Protein AF-A0A958KBU4-F1 (afdb_monomer_lite)

Foldseek 3Di:
DDDDPPPPDDVVVVVVVVVVVVVVVVVVVVLVVLVVVLLVVVVVVVVVPPDPDQKDWDPPPVSFVSCCCRQNPNDDPPDPDLVQFWTWIAGNVQSKIKIKGLFFKDFDAQPPPRFTAIWTKMWIWMQGPQFAIWTKIKIKGAAQADDAAEEEEAEDECCCVPVVDLLAFRVQLVRVLSVVSRVQGGDDQDPDDPVVSSVVSRVQWDQDPLATHGPDHTGIYMYMYTQLCALLQQLGDGPDHDNCSNVNSVVLSVQLVVQCVVVVHASQSSQVSVPHGRRCCPPPPNVVLLVVVVVCVSSNGDLEYAYADPAVSNVVSSVVVVRNYNYDDTDGRHDPSNVSNVVSCNPVRD

Radius of gyration: 22.82 Å; chains: 1; bounding box: 58×60×72 Å

Sequence (350 aa):
MTTNHVTQFNFRQVHKNLRLFWDGVDTFSARLQKQKALYAELFASAENKNSGDRLVIVSDPVLFDTTIHLFGPALPSNTRRTERLYEVVLDRELGAIIIANRGATLWCLSPKTETPYLARHIGISIYVPGLGIETLNVGLVGDVYNGPIAVRSESACTPSFLFGSQRCNCCHQWDSFRELAAAYNTAEEPELSPQAFENWVQEQLTYQDGYHKFKTNGPGFVFIHFDSQNGMGSGITPGEFSSDLFNRASLRHRGEYSAEQIFKTTMAGGFTAIGLEPDPRALENNLGYRITPLVLDYLKVSRTIILFSNNYAKIRELQKKDYCVKRVKHLGAVNQAGAVEAEQRGTEFG

Secondary structure (DSSP, 8-state):
----------HHHHHHHHHHHHHHHHHHHHHHHHHHHHHHHHHHHHHHS----SEEE---HHHHHHHHHHHSS---TT---HHHHEEEEEETTTTEEEEEE--EEEEEE-TTT--EEEEEEEEEEEEETTTEEEEEEEEEESBSSSS-EEEEEEE--HHHHHH--TT--HHHHHHHHHHHHHHHSB-PPP---HHHHHHHHHHTEEEETTEEEESS--B-EEEEEETT-HHHHTT--TT---S-HHHHHHHHHHHHHHHHHHHT--HHHHHHHTT--SSGGGHHHHHHHHHHHHHHHHTT--SEEEEE-S-HHHHHHHHTTT-EEEEE-------HHHHHHHHHHHHH--

Structure (mmCIF, N/CA/C/O backbone):
data_AF-A0A958KBU4-F1
#
_entry.id   AF-A0A958KBU4-F1
#
loop_
_atom_site.group_PDB
_atom_site.id
_atom_site.type_symbol
_atom_site.label_atom_id
_atom_site.label_alt_id
_atom_site.label_comp_id
_atom_site.label_asym_id
_atom_site.label_entity_id
_atom_site.label_seq_id
_atom_site.pdbx_PDB_ins_code
_atom_site.Cartn_x
_atom_site.Cartn_y
_atom_site.Cartn_z
_atom_site.occupancy
_atom_site.B_iso_or_equiv
_atom_site.auth_seq_id
_atom_site.auth_comp_id
_atom_site.auth_asym_id
_atom_site.auth_atom_id
_atom_site.pdbx_PDB_model_num
ATOM 1 N N . MET A 1 1 ? 25.749 39.419 -42.345 1.00 44.06 1 MET A N 1
ATOM 2 C CA . MET A 1 1 ? 24.941 39.861 -41.190 1.00 44.06 1 MET A CA 1
ATOM 3 C C . MET A 1 1 ? 24.643 38.642 -40.334 1.00 44.06 1 MET A C 1
ATOM 5 O O . MET A 1 1 ? 23.784 37.858 -40.701 1.00 44.06 1 MET A O 1
ATOM 9 N N . THR A 1 2 ? 25.380 38.450 -39.245 1.00 41.19 2 THR A N 1
ATOM 10 C CA . THR A 1 2 ? 25.087 37.440 -38.215 1.00 41.19 2 THR A CA 1
ATOM 11 C C . THR A 1 2 ? 25.442 38.073 -36.879 1.00 41.19 2 THR A C 1
ATOM 13 O O . THR A 1 2 ? 26.608 38.153 -36.502 1.00 41.19 2 THR A O 1
ATOM 16 N N . THR A 1 3 ? 24.439 38.638 -36.215 1.00 42.91 3 THR A N 1
ATOM 17 C CA . THR A 1 3 ? 24.556 39.187 -34.865 1.00 42.91 3 THR A CA 1
ATOM 18 C C . THR A 1 3 ? 24.611 38.037 -33.865 1.00 42.91 3 THR A C 1
ATOM 20 O O . THR A 1 3 ? 23.641 37.302 -33.697 1.00 42.91 3 THR A O 1
ATOM 23 N N . ASN A 1 4 ? 25.761 37.886 -33.207 1.00 45.16 4 ASN A N 1
ATOM 24 C CA . ASN A 1 4 ? 25.947 36.998 -32.065 1.00 45.16 4 ASN A CA 1
ATOM 25 C C . ASN A 1 4 ? 25.087 37.488 -30.891 1.00 45.16 4 ASN A C 1
ATOM 27 O O . ASN A 1 4 ? 25.405 38.498 -30.263 1.00 45.16 4 ASN A O 1
ATOM 31 N N . HIS A 1 5 ? 24.017 36.762 -30.567 1.00 47.03 5 HIS A N 1
ATOM 32 C CA . HIS A 1 5 ? 23.342 36.892 -29.279 1.00 47.03 5 HIS A CA 1
ATOM 33 C C . HIS A 1 5 ? 24.217 36.245 -28.201 1.00 47.03 5 HIS A C 1
ATOM 35 O O . HIS A 1 5 ? 24.097 35.061 -27.903 1.00 47.03 5 HIS A O 1
ATOM 41 N N . VAL A 1 6 ? 25.124 37.029 -27.618 1.00 51.66 6 VAL A N 1
ATOM 42 C CA . VAL A 1 6 ? 25.766 36.666 -26.353 1.00 51.66 6 VAL A CA 1
ATOM 43 C C . VAL A 1 6 ? 24.707 36.805 -25.265 1.00 51.66 6 VAL A C 1
ATOM 45 O O . VAL A 1 6 ? 24.328 37.914 -24.888 1.00 51.66 6 VAL A O 1
ATOM 48 N N . THR A 1 7 ? 24.192 35.676 -24.786 1.00 57.03 7 THR A N 1
ATOM 49 C CA . THR A 1 7 ? 23.308 35.608 -23.622 1.00 57.03 7 THR A CA 1
ATOM 50 C C . THR A 1 7 ? 24.056 36.202 -22.428 1.00 57.03 7 THR A C 1
ATOM 52 O O . THR A 1 7 ? 24.995 35.594 -21.916 1.00 57.03 7 THR A O 1
ATOM 55 N N . GLN A 1 8 ? 23.694 37.415 -22.001 1.00 57.81 8 GLN A N 1
ATOM 56 C CA . GLN A 1 8 ? 24.269 38.017 -20.799 1.00 57.81 8 GLN A CA 1
ATOM 57 C C . GLN A 1 8 ? 23.970 37.110 -19.601 1.00 57.81 8 GLN A C 1
ATOM 59 O O . GLN A 1 8 ? 22.818 36.917 -19.212 1.00 57.81 8 GLN A O 1
ATOM 64 N N . PHE A 1 9 ? 25.024 36.536 -19.027 1.00 60.84 9 PHE A N 1
ATOM 65 C CA . PHE A 1 9 ? 24.945 35.706 -17.835 1.00 60.84 9 PHE A CA 1
ATOM 66 C C . PHE A 1 9 ? 24.493 36.580 -16.656 1.00 60.84 9 PHE A C 1
ATOM 68 O O . PHE A 1 9 ? 25.218 37.462 -16.194 1.00 60.84 9 PHE A O 1
ATOM 75 N N . ASN A 1 10 ? 23.254 36.392 -16.198 1.00 75.81 10 ASN A N 1
ATOM 76 C CA . ASN A 1 10 ? 22.667 37.223 -15.151 1.00 75.81 10 ASN A CA 1
ATOM 77 C C . ASN A 1 10 ? 23.178 36.784 -13.767 1.00 75.81 10 ASN A C 1
ATOM 79 O O . ASN A 1 10 ? 22.548 35.983 -13.074 1.00 75.81 10 ASN A O 1
ATOM 83 N N . PHE A 1 11 ? 24.320 37.333 -13.349 1.00 75.38 11 PHE A N 1
ATOM 84 C CA . PHE A 1 11 ? 24.955 37.051 -12.055 1.00 75.38 11 PHE A CA 1
ATOM 85 C C . PHE A 1 11 ? 24.027 37.254 -10.844 1.00 75.38 11 PHE A C 1
ATOM 87 O O . PHE A 1 11 ? 24.143 36.528 -9.857 1.00 75.38 11 PHE A O 1
ATOM 94 N N . ARG A 1 12 ? 23.061 38.185 -10.913 1.00 71.00 12 ARG A N 1
ATOM 95 C CA . ARG A 1 12 ? 22.072 38.385 -9.836 1.00 71.00 12 ARG A CA 1
ATOM 96 C C . ARG A 1 12 ? 21.125 37.193 -9.706 1.00 71.00 12 ARG A C 1
ATOM 98 O O . ARG A 1 12 ? 20.805 36.792 -8.590 1.00 71.00 12 ARG A O 1
ATOM 105 N N . GLN A 1 13 ? 20.712 36.607 -10.830 1.00 79.69 13 GLN A N 1
ATOM 106 C CA . GLN A 1 13 ? 19.875 35.408 -10.834 1.00 79.69 13 GLN A CA 1
ATOM 107 C C . GLN A 1 13 ? 20.637 34.199 -10.282 1.00 79.69 13 GLN A C 1
ATOM 109 O O . GLN A 1 13 ? 20.086 33.445 -9.484 1.00 79.69 13 GLN A O 1
ATOM 114 N N . VAL A 1 14 ? 21.913 34.046 -10.645 1.00 82.38 14 VAL A N 1
ATOM 115 C CA . VAL A 1 14 ? 22.770 32.969 -10.123 1.00 82.38 14 VAL A CA 1
ATOM 116 C C . VAL A 1 14 ? 22.950 33.093 -8.612 1.00 82.38 14 VAL A C 1
ATOM 118 O O . VAL A 1 14 ? 22.753 32.116 -7.897 1.00 82.38 14 VAL A O 1
ATOM 121 N N . HIS A 1 15 ? 23.234 34.295 -8.102 1.00 82.62 15 HIS A N 1
ATOM 122 C CA . HIS A 1 15 ? 23.372 34.519 -6.662 1.00 82.62 15 HIS A CA 1
ATOM 123 C C . HIS A 1 15 ? 22.068 34.232 -5.896 1.00 82.62 15 HIS A C 1
ATOM 125 O O . HIS A 1 15 ? 22.090 33.564 -4.863 1.00 82.62 15 HIS A O 1
ATOM 131 N N . LYS A 1 16 ? 20.915 34.663 -6.431 1.00 88.44 16 LYS A N 1
ATOM 132 C CA . LYS A 1 16 ? 19.596 34.344 -5.862 1.00 88.44 16 LYS A CA 1
ATOM 133 C C . LYS A 1 16 ? 19.340 32.832 -5.832 1.00 88.44 16 LYS A C 1
ATOM 135 O O . LYS A 1 16 ? 18.879 32.323 -4.816 1.00 88.44 16 LYS A O 1
ATOM 140 N N . ASN A 1 17 ? 19.651 32.123 -6.917 1.00 87.81 17 ASN A N 1
ATOM 141 C CA . ASN A 1 17 ? 19.460 30.675 -7.007 1.00 87.81 17 ASN A CA 1
ATOM 142 C C . ASN A 1 17 ? 20.369 29.913 -6.034 1.00 87.81 17 ASN A C 1
ATOM 144 O O . ASN A 1 17 ? 19.911 28.973 -5.395 1.00 87.81 17 ASN A O 1
ATOM 148 N N . LEU A 1 18 ? 21.628 30.337 -5.881 1.00 88.44 18 LEU A N 1
ATOM 149 C CA . LEU A 1 18 ? 22.550 29.749 -4.905 1.00 88.44 18 LEU A CA 1
ATOM 150 C C . LEU A 1 18 ? 22.052 29.937 -3.472 1.00 88.44 18 LEU A C 1
ATOM 152 O O . LEU A 1 18 ? 22.100 28.998 -2.686 1.00 88.44 18 LEU A O 1
ATOM 156 N N . ARG A 1 19 ? 21.532 31.124 -3.138 1.00 91.50 19 ARG A N 1
ATOM 157 C CA . ARG A 1 19 ? 20.936 31.367 -1.822 1.00 91.50 19 ARG A CA 1
ATOM 158 C C . ARG A 1 19 ? 19.736 30.452 -1.570 1.00 91.50 19 ARG A C 1
ATOM 160 O O . ARG A 1 19 ? 19.699 29.786 -0.549 1.00 91.50 19 ARG A O 1
ATOM 167 N N . LEU A 1 20 ? 18.812 30.361 -2.529 1.00 91.62 20 LEU A N 1
ATOM 168 C CA . LEU A 1 20 ? 17.650 29.469 -2.432 1.00 91.62 20 LEU A CA 1
ATOM 169 C C . LEU A 1 20 ? 18.049 27.996 -2.276 1.00 91.62 20 LEU A C 1
ATOM 171 O O . LEU A 1 20 ? 17.400 27.265 -1.534 1.00 91.62 20 LEU A O 1
ATOM 175 N N . PHE A 1 21 ? 19.107 27.564 -2.966 1.00 92.00 21 PHE A N 1
ATOM 176 C CA . PHE A 1 21 ? 19.642 26.214 -2.826 1.00 92.00 21 PHE A CA 1
ATOM 177 C C . PHE A 1 21 ? 20.122 25.951 -1.394 1.00 92.00 21 PHE A C 1
ATOM 179 O O . PHE A 1 21 ? 19.689 24.975 -0.784 1.00 92.00 21 PHE A O 1
ATOM 186 N N . TRP A 1 22 ? 20.961 26.831 -0.842 1.00 93.75 22 TRP A N 1
ATOM 187 C CA . TRP A 1 22 ? 21.483 26.667 0.517 1.00 93.75 22 TRP A CA 1
ATOM 188 C C . TRP A 1 22 ? 20.391 26.777 1.585 1.00 93.75 22 TRP A C 1
ATOM 190 O O . TRP A 1 22 ? 20.324 25.912 2.453 1.00 93.75 22 TRP A O 1
ATOM 200 N N . ASP A 1 23 ? 19.463 27.730 1.453 1.00 92.88 23 ASP A N 1
ATOM 201 C CA . ASP A 1 23 ? 18.290 27.838 2.332 1.00 92.88 23 ASP A CA 1
ATOM 202 C C . ASP A 1 23 ? 17.467 26.525 2.319 1.00 92.88 23 ASP A C 1
ATOM 204 O O . ASP A 1 23 ? 16.953 26.073 3.348 1.00 92.88 23 ASP A O 1
ATOM 208 N N . GLY A 1 24 ? 17.367 25.873 1.154 1.00 89.50 24 GLY A N 1
ATOM 209 C CA . GLY A 1 24 ? 16.723 24.569 0.992 1.00 89.50 24 GLY A CA 1
ATOM 210 C C . GLY A 1 24 ? 17.477 23.423 1.675 1.00 89.50 24 GLY A C 1
ATOM 211 O O . GLY A 1 24 ? 16.854 22.617 2.370 1.00 89.50 24 GLY A O 1
ATOM 212 N N . VAL A 1 25 ? 18.804 23.363 1.525 1.00 90.00 25 VAL A N 1
ATOM 213 C CA . VAL A 1 25 ? 19.669 22.369 2.192 1.00 90.00 25 VAL A CA 1
ATOM 214 C C . VAL A 1 25 ? 19.585 22.499 3.713 1.00 90.00 25 VAL A C 1
ATOM 216 O O . VAL A 1 25 ? 19.433 21.490 4.408 1.00 90.00 25 VAL A O 1
ATOM 219 N N . ASP A 1 26 ? 19.620 23.725 4.230 1.00 92.62 26 ASP A N 1
ATOM 220 C CA . ASP A 1 26 ? 19.514 23.997 5.664 1.00 92.62 26 ASP A CA 1
ATOM 221 C C . ASP A 1 26 ? 18.136 23.593 6.197 1.00 92.62 26 ASP A C 1
ATOM 223 O O . ASP A 1 26 ? 18.029 22.926 7.229 1.00 92.62 26 ASP A O 1
ATOM 227 N N . THR A 1 27 ? 17.072 23.911 5.453 1.00 88.62 27 THR A N 1
ATOM 228 C CA . THR A 1 27 ? 15.699 23.512 5.799 1.00 88.62 27 THR A CA 1
ATOM 229 C C . THR A 1 27 ? 15.546 21.990 5.835 1.00 88.62 27 THR A C 1
ATOM 231 O O . THR A 1 27 ? 14.958 21.445 6.774 1.00 88.62 27 THR A O 1
ATOM 234 N N . PHE A 1 28 ? 16.094 21.287 4.841 1.00 87.00 28 PHE A N 1
ATOM 235 C CA . PHE A 1 28 ? 16.078 19.827 4.786 1.00 87.00 28 PHE A CA 1
ATOM 236 C C . PHE A 1 28 ? 16.865 19.208 5.949 1.00 87.00 28 PHE A C 1
ATOM 238 O O . PHE A 1 28 ? 16.349 18.338 6.653 1.00 87.00 28 PHE A O 1
ATOM 245 N N . SER A 1 29 ? 18.069 19.714 6.219 1.00 89.75 29 SER A N 1
ATOM 246 C CA . SER A 1 29 ? 18.912 19.254 7.328 1.00 89.75 29 SER A CA 1
ATOM 247 C C . SER A 1 29 ? 18.228 19.461 8.680 1.00 89.75 29 SER A C 1
ATOM 249 O O . SER A 1 29 ? 18.180 18.547 9.504 1.00 89.75 29 SER A O 1
ATOM 251 N N . ALA A 1 30 ? 17.618 20.630 8.897 1.00 90.12 30 ALA A N 1
ATOM 252 C CA . ALA A 1 30 ? 16.852 20.918 10.104 1.00 90.12 30 ALA A CA 1
ATOM 253 C C . ALA A 1 30 ? 15.638 19.987 10.254 1.00 90.12 30 ALA A C 1
ATOM 255 O O . ALA A 1 30 ? 15.344 19.533 11.362 1.00 90.12 30 ALA A O 1
ATOM 256 N N . ARG A 1 31 ? 14.943 19.664 9.154 1.00 87.94 31 ARG A N 1
ATOM 257 C CA . ARG A 1 31 ? 13.830 18.703 9.160 1.00 87.94 31 ARG A CA 1
ATOM 258 C C . ARG A 1 31 ? 14.293 17.306 9.575 1.00 87.94 31 ARG A C 1
ATOM 260 O O . ARG A 1 31 ? 13.646 16.714 10.436 1.00 87.94 31 ARG A O 1
ATOM 267 N N . LEU A 1 32 ? 15.406 16.813 9.029 1.00 88.69 32 LEU A N 1
ATOM 268 C CA . LEU A 1 32 ? 15.965 15.505 9.394 1.00 88.69 32 LEU A CA 1
ATOM 269 C C . LEU A 1 32 ? 16.331 15.432 10.883 1.00 88.69 32 LEU A C 1
ATOM 271 O O . LEU A 1 32 ? 16.014 14.449 11.551 1.00 88.69 32 LEU A O 1
ATOM 275 N N . GLN A 1 33 ? 16.946 16.484 11.435 1.00 91.44 33 GLN A N 1
ATOM 276 C CA . GLN A 1 33 ? 17.264 16.524 12.868 1.00 91.44 33 GLN A CA 1
ATOM 277 C C . GLN A 1 33 ? 16.000 16.507 13.735 1.00 91.44 33 GLN A C 1
ATOM 279 O O . GLN A 1 33 ? 15.938 15.771 14.719 1.00 91.44 33 GLN A O 1
ATOM 284 N N . LYS A 1 34 ? 14.960 17.255 13.340 1.00 92.19 34 LYS A N 1
ATOM 285 C CA . LYS A 1 34 ? 13.658 17.234 14.024 1.00 92.19 34 LYS A CA 1
ATOM 286 C C . LYS A 1 34 ? 12.989 15.861 13.948 1.00 92.19 34 LYS A C 1
ATOM 288 O O . LYS A 1 34 ? 12.472 15.400 14.956 1.00 92.19 34 LYS A O 1
ATOM 293 N N . GLN A 1 35 ? 13.031 15.193 12.794 1.00 91.62 35 GLN A N 1
ATOM 294 C CA . GLN A 1 35 ? 12.514 13.828 12.633 1.00 91.62 35 GLN A CA 1
ATOM 295 C C . GLN A 1 35 ? 13.231 12.845 13.558 1.00 91.62 35 GLN A C 1
ATOM 297 O O . GLN A 1 35 ? 12.577 12.052 14.230 1.00 91.62 35 GLN A O 1
ATOM 302 N N . LYS A 1 36 ? 14.565 12.923 13.634 1.00 91.81 36 LYS A N 1
ATOM 303 C CA . LYS A 1 36 ? 15.369 12.071 14.516 1.00 91.81 36 LYS A CA 1
ATOM 304 C C . LYS A 1 36 ? 15.034 12.292 15.994 1.00 91.81 36 LYS A C 1
ATOM 306 O O . LYS A 1 36 ? 14.880 11.319 16.728 1.00 91.81 36 LYS A O 1
ATOM 311 N N . ALA A 1 37 ? 14.915 13.550 16.421 1.00 94.19 37 ALA A N 1
ATOM 312 C CA . ALA A 1 37 ? 14.548 13.891 17.794 1.00 94.19 37 ALA A CA 1
ATOM 313 C C . ALA A 1 37 ? 13.131 13.405 18.138 1.00 94.19 37 ALA A C 1
ATOM 315 O O . ALA A 1 37 ? 12.950 12.714 19.138 1.00 94.19 37 ALA A O 1
ATOM 316 N N . LEU A 1 38 ? 12.158 13.682 17.262 1.00 94.69 38 LEU A N 1
ATOM 317 C CA . LEU A 1 38 ? 10.773 13.249 17.443 1.00 94.69 38 LEU A CA 1
ATOM 318 C C . LEU A 1 38 ? 10.654 11.722 17.497 1.00 94.69 38 LEU A C 1
ATOM 320 O O . LEU A 1 38 ? 9.906 11.201 18.314 1.00 94.69 38 LEU A O 1
ATOM 324 N N . TYR A 1 39 ? 11.389 10.995 16.649 1.00 94.62 39 TYR A N 1
ATOM 325 C CA . TYR A 1 39 ? 11.387 9.532 16.667 1.00 94.62 39 TYR A CA 1
ATOM 326 C C . TYR A 1 39 ? 11.774 8.986 18.049 1.00 94.62 39 TYR A C 1
ATOM 328 O O . TYR A 1 39 ? 11.069 8.142 18.595 1.00 94.62 39 TYR A O 1
ATOM 336 N N . ALA A 1 40 ? 12.853 9.499 18.647 1.00 93.44 40 ALA A N 1
ATOM 337 C CA . ALA A 1 40 ? 13.275 9.078 19.982 1.00 93.44 40 ALA A CA 1
ATOM 338 C C . ALA A 1 40 ? 12.216 9.403 21.052 1.00 93.44 40 ALA A C 1
ATOM 340 O O . ALA A 1 40 ? 11.918 8.569 21.905 1.00 93.44 40 ALA A O 1
ATOM 341 N N . GLU A 1 41 ? 11.614 10.592 20.979 1.00 94.94 41 GLU A N 1
ATOM 342 C CA . GLU A 1 41 ? 10.576 11.036 21.913 1.00 94.94 41 GLU A CA 1
ATOM 343 C C . GLU A 1 41 ? 9.292 10.194 21.818 1.00 94.94 41 GLU A C 1
ATOM 345 O O . GLU A 1 41 ? 8.732 9.796 22.843 1.00 94.94 41 GLU A O 1
ATOM 350 N N . LEU A 1 42 ? 8.855 9.853 20.600 1.00 93.50 42 LEU A N 1
ATOM 351 C CA . LEU A 1 42 ? 7.690 8.999 20.351 1.00 93.50 42 LEU A CA 1
ATOM 352 C C . LEU A 1 42 ? 7.843 7.624 21.003 1.00 93.50 42 LEU A C 1
ATOM 354 O O . LEU A 1 42 ? 6.932 7.167 21.694 1.00 93.50 42 LEU A O 1
ATOM 358 N N . PHE A 1 43 ? 8.989 6.970 20.807 1.00 91.38 43 PHE A N 1
ATOM 359 C CA . PHE A 1 43 ? 9.219 5.634 21.354 1.00 91.38 43 PHE A CA 1
ATOM 360 C C . PHE A 1 43 ? 9.440 5.651 22.871 1.00 91.38 43 PHE A C 1
ATOM 362 O O . PHE A 1 43 ? 8.888 4.791 23.5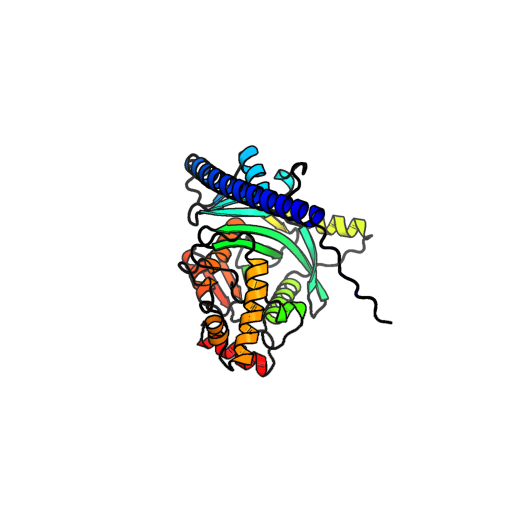54 1.00 91.38 43 PHE A O 1
ATOM 369 N N . ALA A 1 44 ? 10.097 6.675 23.425 1.00 90.56 44 ALA A N 1
ATOM 370 C CA . ALA A 1 44 ? 10.179 6.854 24.877 1.00 90.56 44 ALA A CA 1
ATOM 371 C C . ALA A 1 44 ? 8.789 7.071 25.512 1.00 90.56 44 ALA A C 1
ATOM 373 O O . ALA A 1 44 ? 8.466 6.501 26.555 1.00 90.56 44 ALA A O 1
ATOM 374 N N . SER A 1 45 ? 7.923 7.861 24.865 1.00 86.75 45 SER A N 1
ATOM 375 C CA . SER A 1 45 ? 6.532 8.054 25.297 1.00 86.75 45 SER A CA 1
ATOM 376 C C . SER A 1 45 ? 5.726 6.754 25.228 1.00 86.75 45 SER A C 1
ATOM 378 O O . SER A 1 45 ? 4.932 6.457 26.125 1.00 86.75 45 SER A O 1
ATOM 380 N N . ALA A 1 46 ? 5.960 5.943 24.191 1.00 84.12 46 ALA A N 1
ATOM 381 C CA . ALA A 1 46 ? 5.332 4.641 24.056 1.00 84.12 46 ALA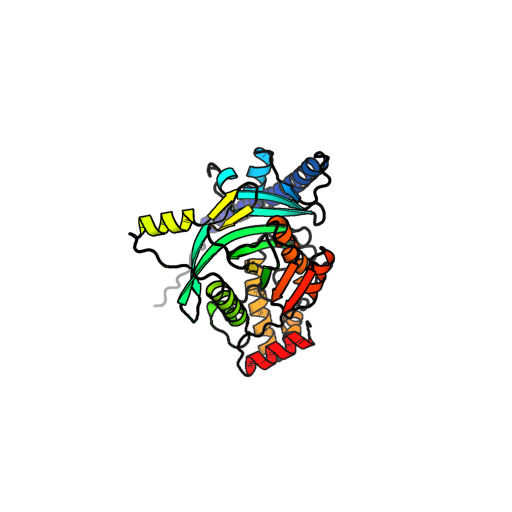 A CA 1
ATOM 382 C C . ALA A 1 46 ? 5.761 3.690 25.177 1.00 84.12 46 ALA A C 1
ATOM 384 O O . ALA A 1 46 ? 4.885 3.068 25.762 1.00 84.12 46 ALA A O 1
ATOM 385 N N . GLU A 1 47 ? 7.049 3.582 25.504 1.00 78.50 47 GLU A N 1
ATOM 386 C CA . GLU A 1 47 ? 7.570 2.687 26.555 1.00 78.50 47 GLU A CA 1
ATOM 387 C C . GLU A 1 47 ? 6.994 2.987 27.947 1.00 78.50 47 GLU A C 1
ATOM 389 O O . GLU A 1 47 ? 6.685 2.065 28.698 1.00 78.50 47 GLU A O 1
ATOM 394 N N . ASN A 1 48 ? 6.753 4.262 28.263 1.00 67.50 48 ASN A N 1
ATOM 395 C CA . ASN A 1 48 ? 6.175 4.678 29.547 1.00 67.50 48 ASN A CA 1
ATOM 396 C C . ASN A 1 48 ? 4.701 4.271 29.727 1.00 67.50 48 ASN A C 1
ATOM 398 O O . ASN A 1 48 ? 4.187 4.240 30.849 1.00 67.50 48 ASN A O 1
ATOM 402 N N . LYS A 1 49 ? 3.993 3.949 28.637 1.00 65.94 49 LYS A N 1
ATOM 403 C CA . LYS A 1 49 ? 2.663 3.342 28.710 1.00 65.94 49 LYS A CA 1
ATOM 404 C C . LYS A 1 49 ? 2.856 1.847 28.980 1.00 65.94 49 LYS A C 1
ATOM 406 O O . LYS A 1 49 ? 3.119 1.086 28.052 1.00 65.94 49 LYS A O 1
ATOM 411 N N . ASN A 1 50 ? 2.679 1.423 30.235 1.00 58.12 50 ASN A N 1
ATOM 412 C CA . ASN A 1 50 ? 2.743 0.026 30.718 1.00 58.12 50 ASN A CA 1
ATOM 413 C C . ASN A 1 50 ? 1.761 -0.968 30.032 1.00 58.12 50 ASN A C 1
ATOM 415 O O . ASN A 1 50 ? 1.478 -2.037 30.571 1.00 58.12 50 ASN A O 1
ATOM 419 N N . SER A 1 51 ? 1.204 -0.649 28.863 1.00 65.69 51 SER A N 1
ATOM 420 C CA . SER A 1 51 ? 0.477 -1.596 28.025 1.00 65.69 51 SER A CA 1
ATOM 421 C C . SER A 1 51 ? 1.474 -2.557 27.379 1.00 65.69 51 SER A C 1
ATOM 423 O O . SER A 1 51 ? 2.428 -2.117 26.741 1.00 65.69 51 SER A O 1
ATOM 425 N N . GLY A 1 52 ? 1.246 -3.867 27.481 1.00 73.75 52 GLY A N 1
ATOM 426 C CA . GLY A 1 52 ? 1.991 -4.880 26.717 1.00 73.75 52 GLY A CA 1
ATOM 427 C C . GLY A 1 52 ? 1.718 -4.842 25.204 1.00 73.75 52 GLY A C 1
ATOM 428 O O . GLY A 1 52 ? 2.227 -5.681 24.467 1.00 73.75 52 GLY A O 1
ATOM 429 N N . ASP A 1 53 ? 0.914 -3.883 24.742 1.00 85.94 53 ASP A N 1
ATOM 430 C CA . ASP A 1 53 ? 0.482 -3.759 23.356 1.00 85.94 53 ASP A CA 1
ATOM 431 C C . ASP A 1 53 ? 1.652 -3.436 22.419 1.00 85.94 53 ASP A C 1
ATOM 433 O O . ASP A 1 53 ? 2.453 -2.528 22.659 1.00 85.94 53 ASP A O 1
ATOM 437 N N . ARG A 1 54 ? 1.727 -4.177 21.308 1.00 91.00 54 ARG A N 1
ATOM 438 C CA . ARG A 1 54 ? 2.711 -3.955 20.238 1.00 91.00 54 ARG A CA 1
ATOM 439 C C . ARG A 1 54 ? 2.435 -2.669 19.458 1.00 91.00 54 ARG A C 1
ATOM 441 O O . ARG A 1 54 ? 3.377 -1.966 19.098 1.00 91.00 54 ARG A O 1
ATOM 448 N N . LEU A 1 55 ? 1.159 -2.401 19.179 1.00 93.31 55 LEU A N 1
ATOM 449 C CA . LEU A 1 55 ? 0.705 -1.208 18.471 1.00 93.31 55 LEU A CA 1
ATOM 450 C C . LEU A 1 55 ? 0.201 -0.174 19.474 1.00 93.31 55 LEU A C 1
ATOM 452 O O . LEU A 1 55 ? -0.726 -0.449 20.232 1.00 93.31 55 LEU A O 1
ATOM 456 N N . VAL A 1 56 ? 0.791 1.019 19.461 1.00 93.88 56 VAL A N 1
ATOM 457 C CA . VAL A 1 56 ? 0.474 2.092 20.410 1.00 93.88 56 VAL A CA 1
ATOM 458 C C . VAL A 1 56 ? -0.045 3.310 19.665 1.00 93.88 56 VAL A C 1
ATOM 460 O O . VAL A 1 56 ? 0.657 3.890 18.840 1.00 93.88 56 VAL A O 1
ATOM 463 N N . ILE A 1 57 ? -1.267 3.734 19.986 1.00 92.31 57 ILE A N 1
ATOM 464 C CA . ILE A 1 57 ? -1.848 4.964 19.442 1.00 92.31 57 ILE A CA 1
ATOM 465 C C . ILE A 1 57 ? -1.192 6.178 20.116 1.00 92.31 57 ILE A C 1
ATOM 467 O O . ILE A 1 57 ? -1.126 6.277 21.352 1.00 92.31 57 ILE A O 1
ATOM 471 N N . VAL A 1 58 ? -0.728 7.123 19.299 1.00 92.44 58 VAL A N 1
ATOM 472 C CA . VAL A 1 58 ? -0.203 8.408 19.770 1.00 92.44 58 VAL A CA 1
ATOM 473 C C . VAL A 1 58 ? -1.380 9.310 20.119 1.00 92.44 58 VAL A C 1
ATOM 475 O O . VAL A 1 58 ? -2.120 9.764 19.252 1.00 92.44 58 VAL A O 1
ATOM 478 N N . SER A 1 59 ? -1.565 9.536 21.417 1.00 89.56 59 SER A N 1
ATOM 479 C CA . SER A 1 59 ? -2.676 10.315 21.973 1.00 89.56 59 SER A CA 1
ATOM 480 C C . SER A 1 59 ? -2.270 11.716 22.427 1.00 89.56 59 SER A C 1
ATOM 482 O O . SER A 1 59 ? -3.142 12.544 22.667 1.00 89.56 59 SER A O 1
ATOM 484 N N . ASP A 1 60 ? -0.969 11.966 22.602 1.00 91.44 60 ASP A N 1
ATOM 485 C CA . ASP A 1 60 ? -0.469 13.298 22.936 1.00 91.44 60 ASP A CA 1
ATOM 486 C C . ASP A 1 60 ? -0.670 14.228 21.725 1.00 91.44 60 ASP A C 1
ATOM 488 O O . ASP A 1 60 ? -0.143 13.921 20.652 1.00 91.44 60 ASP A O 1
ATOM 492 N N . PRO A 1 61 ? -1.424 15.337 21.854 1.00 89.94 61 PRO A N 1
ATOM 493 C CA . PRO A 1 61 ? -1.761 16.184 20.712 1.00 89.94 61 PRO A CA 1
ATOM 494 C C . PRO A 1 61 ? -0.548 16.819 20.023 1.00 89.94 61 PRO A C 1
ATOM 496 O O . PRO A 1 61 ? -0.568 17.003 18.807 1.00 89.94 61 PRO A O 1
ATOM 499 N N . VAL A 1 62 ? 0.504 17.151 20.780 1.00 90.19 62 VAL A N 1
ATOM 500 C CA . VAL A 1 62 ? 1.701 17.814 20.245 1.00 90.19 62 VAL A CA 1
ATOM 501 C C . VAL A 1 62 ? 2.538 16.811 19.461 1.00 90.19 62 VAL A C 1
ATOM 503 O O . VAL A 1 62 ? 2.915 17.084 18.319 1.00 90.19 62 VAL A O 1
ATOM 506 N N . LEU A 1 63 ? 2.780 15.629 20.032 1.00 92.31 63 LEU A N 1
ATOM 507 C CA . LEU A 1 63 ? 3.488 14.547 19.349 1.00 92.31 63 LEU A CA 1
ATOM 508 C C . LEU A 1 63 ? 2.717 14.073 18.120 1.00 92.31 63 LEU A C 1
ATOM 510 O O . LEU A 1 63 ? 3.316 13.881 17.063 1.00 92.31 63 LEU A O 1
ATOM 514 N N . PHE A 1 64 ? 1.396 13.932 18.230 1.00 92.50 64 PHE A N 1
ATOM 515 C CA . PHE A 1 64 ? 0.522 13.553 17.124 1.00 92.50 64 PHE A CA 1
ATOM 516 C C . PHE A 1 64 ? 0.667 14.514 15.937 1.00 92.50 64 PHE A C 1
ATOM 518 O O . PHE A 1 64 ? 1.006 14.091 14.828 1.00 92.50 64 PHE A O 1
ATOM 525 N N . ASP A 1 65 ? 0.475 15.814 16.170 1.00 89.38 65 ASP A N 1
ATOM 526 C CA . ASP A 1 65 ? 0.493 16.806 15.097 1.00 89.38 65 ASP A CA 1
ATOM 527 C C . ASP A 1 65 ? 1.898 16.971 14.499 1.00 89.38 65 ASP A C 1
ATOM 529 O O . ASP A 1 65 ? 2.069 16.988 13.276 1.00 89.38 65 ASP A O 1
ATOM 533 N N . THR A 1 66 ? 2.934 16.984 15.344 1.00 90.00 66 THR A N 1
ATOM 534 C CA . THR A 1 66 ? 4.328 17.071 14.881 1.00 90.00 66 THR A CA 1
ATOM 535 C C . THR A 1 66 ? 4.707 15.855 14.029 1.00 90.00 66 THR A C 1
ATOM 537 O O . THR A 1 66 ? 5.402 15.998 13.018 1.00 90.00 66 THR A O 1
ATOM 540 N N . THR A 1 67 ? 4.205 14.663 14.370 1.00 92.44 67 THR A N 1
ATOM 541 C CA . THR A 1 67 ? 4.436 13.436 13.590 1.00 92.44 67 THR A CA 1
ATOM 542 C C . THR A 1 67 ? 3.842 13.537 12.192 1.00 92.44 67 THR A C 1
ATOM 544 O O . THR A 1 67 ? 4.533 13.236 11.217 1.00 92.44 67 THR A O 1
ATOM 547 N N . ILE A 1 68 ? 2.611 14.035 12.060 1.00 90.25 68 ILE A N 1
ATOM 548 C CA . ILE A 1 68 ? 1.965 14.230 10.753 1.00 90.25 68 ILE A CA 1
ATOM 549 C C . ILE A 1 68 ? 2.747 15.225 9.892 1.00 90.25 68 ILE A C 1
ATOM 551 O O . ILE A 1 68 ? 2.967 14.976 8.706 1.00 90.25 68 ILE A O 1
ATOM 555 N N . HIS A 1 69 ? 3.216 16.330 10.469 1.00 86.50 69 HIS A N 1
ATOM 556 C CA . HIS A 1 69 ? 3.968 17.337 9.718 1.00 86.50 69 HIS A CA 1
ATOM 557 C C . HIS A 1 69 ? 5.344 16.837 9.258 1.00 86.50 69 HIS A C 1
ATOM 559 O O . HIS A 1 69 ? 5.811 17.207 8.176 1.00 86.50 69 HIS A O 1
ATOM 565 N N . LEU A 1 70 ? 6.002 15.996 10.060 1.00 87.25 70 LEU A N 1
ATOM 566 C CA . LEU A 1 70 ? 7.352 15.525 9.765 1.00 87.25 70 LEU A CA 1
ATOM 567 C C . LEU A 1 70 ? 7.387 14.244 8.926 1.00 87.25 70 LEU A C 1
ATOM 569 O O . LEU A 1 70 ? 8.218 14.165 8.021 1.00 87.25 70 LEU A O 1
ATOM 573 N N . PHE A 1 71 ? 6.509 13.275 9.177 1.00 88.12 71 PHE A N 1
ATOM 574 C CA . PHE A 1 71 ? 6.500 11.960 8.513 1.00 88.12 71 PHE A CA 1
ATOM 575 C C . PHE A 1 71 ? 5.291 11.740 7.584 1.00 88.12 71 PHE A C 1
ATOM 577 O O . PHE A 1 71 ? 5.287 10.807 6.782 1.00 88.12 71 PHE A O 1
ATOM 584 N N . GLY A 1 72 ? 4.262 12.583 7.687 1.00 81.50 72 GLY A N 1
ATOM 585 C CA . GLY A 1 72 ? 3.049 12.509 6.874 1.00 81.50 72 GLY A CA 1
ATOM 586 C C . GLY A 1 72 ? 3.108 13.367 5.598 1.00 81.50 72 GLY A C 1
ATOM 587 O O . GLY A 1 72 ? 4.192 13.743 5.145 1.00 81.50 72 GLY A O 1
ATOM 588 N N . PRO A 1 73 ? 1.945 13.715 5.010 1.00 67.50 73 PRO A N 1
ATOM 589 C CA . PRO A 1 73 ? 1.827 14.295 3.664 1.00 67.50 73 PRO A CA 1
ATOM 590 C C . PRO A 1 73 ? 2.250 15.776 3.539 1.00 67.50 73 PRO A C 1
ATOM 592 O O . PRO A 1 73 ? 1.814 16.458 2.617 1.00 67.50 73 PRO A O 1
ATOM 595 N N . ALA A 1 74 ? 3.093 16.285 4.445 1.00 66.12 74 ALA A N 1
ATOM 596 C CA . ALA A 1 74 ? 3.571 17.673 4.469 1.00 66.12 74 ALA A CA 1
ATOM 597 C C . ALA A 1 74 ? 2.429 18.705 4.348 1.00 66.12 74 ALA A C 1
ATOM 599 O O . ALA A 1 74 ? 2.383 19.518 3.425 1.00 66.12 74 ALA A O 1
ATOM 600 N N . LEU A 1 75 ? 1.492 18.660 5.298 1.00 68.81 75 LEU A N 1
ATOM 601 C CA . LEU A 1 75 ? 0.380 19.606 5.357 1.00 68.81 75 LEU A CA 1
ATOM 602 C C . LEU A 1 75 ? 0.877 21.028 5.679 1.00 68.81 75 LEU A C 1
ATOM 604 O O . LEU A 1 75 ? 1.849 21.186 6.426 1.00 68.81 75 LEU A O 1
ATOM 608 N N . PRO A 1 76 ? 0.209 22.077 5.162 1.00 69.75 76 PRO A N 1
ATOM 609 C CA . PRO A 1 76 ? 0.420 23.437 5.636 1.00 69.75 76 PRO A CA 1
ATOM 610 C C . PRO A 1 76 ? 0.229 23.515 7.154 1.00 69.75 76 PRO A C 1
ATOM 612 O O . PRO A 1 76 ? -0.729 22.951 7.684 1.00 69.75 76 PRO A O 1
ATOM 615 N N . SER A 1 77 ? 1.081 24.273 7.844 1.00 65.94 77 SER A N 1
ATOM 616 C CA . SER A 1 77 ? 1.059 24.404 9.311 1.00 65.94 77 SER A CA 1
ATOM 617 C C . SER A 1 77 ? -0.235 24.998 9.881 1.00 65.94 77 SER A C 1
ATOM 619 O O . SER A 1 77 ? -0.475 24.935 11.081 1.00 65.94 77 SER A O 1
ATOM 621 N N . ASN A 1 78 ? -1.084 25.591 9.037 1.00 68.19 78 ASN A N 1
ATOM 622 C CA . ASN A 1 78 ? -2.398 26.108 9.416 1.00 68.19 78 ASN A CA 1
ATOM 623 C C . ASN A 1 78 ? -3.535 25.088 9.230 1.00 68.19 78 ASN A C 1
ATOM 625 O O . ASN A 1 78 ? -4.703 25.454 9.403 1.00 68.19 78 ASN A O 1
ATOM 629 N N . THR A 1 79 ? -3.230 23.839 8.862 1.00 68.81 79 THR A N 1
ATOM 630 C CA . THR A 1 79 ? -4.240 22.792 8.689 1.00 68.81 79 THR A CA 1
ATOM 631 C C . THR A 1 79 ? -4.886 22.491 10.034 1.00 68.81 79 THR A C 1
ATOM 633 O O . THR A 1 79 ? -4.273 21.929 10.934 1.00 68.81 79 THR A O 1
ATOM 636 N N . ARG A 1 80 ? -6.146 22.900 10.191 1.00 64.44 80 ARG A N 1
ATOM 637 C CA . ARG A 1 80 ? -6.906 22.662 11.420 1.00 64.44 80 ARG A CA 1
ATOM 638 C C . ARG A 1 80 ? -7.477 21.247 11.414 1.00 64.44 80 ARG A C 1
ATOM 640 O O . ARG A 1 80 ? -8.004 20.800 10.399 1.00 64.44 80 ARG A O 1
ATOM 647 N N . ARG A 1 81 ? -7.506 20.629 12.595 1.00 73.88 81 ARG A N 1
ATOM 648 C CA . ARG A 1 81 ? -8.205 19.370 12.889 1.00 73.88 81 ARG A CA 1
ATOM 649 C C . ARG A 1 81 ? -7.592 18.112 12.253 1.00 73.88 81 ARG A C 1
ATOM 651 O O . ARG A 1 81 ? -8.328 17.242 11.778 1.00 73.88 81 ARG A O 1
ATOM 658 N N . THR A 1 82 ? -6.261 18.013 12.230 1.00 79.12 82 THR A N 1
ATOM 659 C CA . THR A 1 82 ? -5.526 16.823 11.759 1.00 79.12 82 THR A CA 1
ATOM 660 C C . THR A 1 82 ? -5.971 15.556 12.497 1.00 79.12 82 THR A C 1
ATOM 662 O O . THR A 1 82 ? -6.096 14.501 11.877 1.00 79.12 82 THR A O 1
ATOM 665 N N . GLU A 1 83 ? -6.366 15.670 13.768 1.00 81.81 83 GLU A N 1
ATOM 666 C CA . GLU A 1 83 ? -6.895 14.582 14.598 1.00 81.81 83 GLU A CA 1
ATOM 667 C C . GLU A 1 83 ? -8.207 13.983 14.083 1.00 81.81 83 GLU A C 1
ATOM 669 O O . GLU A 1 83 ? -8.520 12.830 14.376 1.00 81.81 83 GLU A O 1
ATOM 674 N N . ARG A 1 84 ? -8.987 14.734 13.295 1.00 85.38 84 ARG A N 1
ATOM 675 C CA . ARG A 1 84 ? -10.228 14.232 12.678 1.00 85.38 84 ARG A CA 1
ATOM 676 C C . ARG A 1 84 ? -9.984 13.493 11.370 1.00 85.38 84 ARG A C 1
ATOM 678 O O . ARG A 1 84 ? -10.879 12.788 10.916 1.00 85.38 84 ARG A O 1
ATOM 685 N N . LEU A 1 85 ? -8.822 13.692 10.755 1.00 87.25 85 LEU A N 1
ATOM 686 C CA . LEU A 1 85 ? -8.493 13.165 9.434 1.00 87.25 85 LEU A CA 1
ATOM 687 C C . LEU A 1 85 ? -7.536 11.985 9.507 1.00 87.25 85 LEU A C 1
ATOM 689 O O . LEU A 1 85 ? -7.642 11.091 8.672 1.00 87.25 85 LEU A O 1
ATOM 693 N N . TYR A 1 86 ? -6.640 11.981 10.491 1.00 91.81 86 TYR A N 1
ATOM 694 C CA . TYR A 1 86 ? -5.542 11.032 10.581 1.00 91.81 86 TYR A CA 1
ATOM 695 C C . TYR A 1 86 ? -5.516 10.285 11.908 1.00 91.81 86 TYR A C 1
ATOM 697 O O . TYR A 1 86 ? -6.131 10.687 12.897 1.00 91.81 86 TYR A O 1
ATOM 705 N N . GLU A 1 87 ? -4.745 9.210 11.900 1.00 92.94 87 GLU A N 1
ATOM 706 C CA . GLU A 1 87 ? -4.290 8.471 13.062 1.00 92.94 87 GLU A CA 1
ATOM 707 C C . GLU A 1 87 ? -2.782 8.288 12.984 1.00 92.94 87 GLU A C 1
ATOM 709 O O . GLU A 1 87 ? -2.216 8.176 11.894 1.00 92.94 87 GLU A O 1
ATOM 714 N N . VAL A 1 88 ? -2.144 8.243 14.152 1.00 94.69 88 VAL A N 1
ATOM 715 C CA . VAL A 1 88 ? -0.717 7.960 14.284 1.00 94.69 88 VAL A CA 1
ATOM 716 C C . VAL A 1 88 ? -0.555 6.781 15.234 1.00 94.69 88 VAL A C 1
ATOM 718 O O . VAL A 1 88 ? -1.005 6.830 16.383 1.00 94.69 88 VAL A O 1
ATOM 721 N N . VAL A 1 89 ? 0.080 5.718 14.746 1.00 95.50 89 VAL A N 1
ATOM 722 C CA . VAL A 1 89 ? 0.302 4.473 15.487 1.00 95.50 89 VAL A CA 1
ATOM 723 C C . VAL A 1 89 ? 1.775 4.097 15.424 1.00 95.50 89 VAL A C 1
ATOM 725 O O . VAL A 1 89 ? 2.406 4.191 14.375 1.00 95.50 89 VAL A O 1
ATOM 728 N N . LEU A 1 90 ? 2.323 3.663 16.553 1.00 96.25 90 LEU A N 1
ATOM 729 C CA . LEU A 1 90 ? 3.687 3.161 16.668 1.00 96.25 90 LEU A CA 1
ATOM 730 C C . LEU A 1 90 ? 3.664 1.638 16.735 1.00 96.25 90 LEU A C 1
ATOM 732 O O . LEU A 1 90 ? 2.869 1.075 17.485 1.00 96.25 90 LEU A O 1
ATOM 736 N N . ASP A 1 91 ? 4.558 0.981 16.005 1.00 95.12 91 ASP A N 1
ATOM 737 C CA . ASP A 1 91 ? 4.824 -0.449 16.149 1.00 95.12 91 ASP A CA 1
ATOM 738 C C . ASP A 1 91 ? 6.135 -0.654 16.901 1.00 95.12 91 ASP A C 1
ATOM 740 O O . ASP A 1 91 ? 7.214 -0.345 16.392 1.00 95.12 91 ASP A O 1
ATOM 744 N N . ARG A 1 92 ? 6.040 -1.177 18.126 1.00 91.81 92 ARG A N 1
ATOM 745 C CA . ARG A 1 92 ? 7.199 -1.374 19.008 1.00 91.81 92 ARG A CA 1
ATOM 746 C C . ARG A 1 92 ? 8.171 -2.443 18.516 1.00 91.81 92 ARG A C 1
ATOM 748 O O . ARG A 1 92 ? 9.342 -2.398 18.863 1.00 91.81 92 ARG A O 1
ATOM 755 N N . GLU A 1 93 ? 7.700 -3.408 17.734 1.00 90.69 93 GLU A N 1
ATOM 756 C CA . GLU A 1 93 ? 8.529 -4.532 17.296 1.00 90.69 93 GLU A CA 1
ATOM 757 C C . GLU A 1 93 ? 9.405 -4.161 16.091 1.00 90.69 93 GLU A C 1
ATOM 759 O O . GLU A 1 93 ? 10.566 -4.553 16.009 1.00 90.69 93 GLU A O 1
ATOM 764 N N . LEU A 1 94 ? 8.848 -3.401 15.148 1.00 91.69 94 LEU A N 1
ATOM 765 C CA . LEU A 1 94 ? 9.530 -2.902 13.956 1.00 91.69 94 LEU A CA 1
ATOM 766 C C . LEU A 1 94 ? 10.180 -1.536 14.167 1.00 91.69 94 LEU A C 1
ATOM 768 O O . LEU A 1 94 ? 10.965 -1.112 13.322 1.00 91.69 94 LEU A O 1
ATOM 772 N N . GLY A 1 95 ? 9.826 -0.824 15.237 1.00 93.69 95 GLY A N 1
ATOM 773 C CA . GLY A 1 95 ? 10.166 0.589 15.372 1.00 93.69 95 GLY A CA 1
ATOM 774 C C . GLY A 1 95 ? 9.457 1.456 14.325 1.00 93.69 95 GLY A C 1
ATOM 775 O O . GLY A 1 95 ? 9.971 2.501 13.938 1.00 93.69 95 GLY A O 1
ATOM 776 N N . ALA A 1 96 ? 8.306 1.017 13.806 1.00 95.25 96 ALA A N 1
ATOM 777 C CA . ALA A 1 96 ? 7.633 1.705 12.706 1.00 95.25 96 ALA A CA 1
ATOM 778 C C . ALA A 1 96 ? 6.695 2.816 13.200 1.00 95.25 96 ALA A C 1
ATOM 780 O O . ALA A 1 96 ? 6.095 2.709 14.271 1.00 95.25 96 ALA A O 1
ATOM 781 N N . ILE A 1 97 ? 6.525 3.853 12.377 1.00 96.50 97 ILE A N 1
ATOM 782 C CA . ILE A 1 97 ? 5.499 4.890 12.549 1.00 96.50 97 ILE A CA 1
ATOM 783 C C . ILE A 1 97 ? 4.500 4.745 11.406 1.00 96.50 97 ILE A C 1
ATOM 785 O O . ILE A 1 97 ? 4.879 4.838 10.242 1.00 96.50 97 ILE A O 1
ATOM 789 N N . ILE A 1 98 ? 3.229 4.552 11.737 1.00 96.50 98 ILE A N 1
ATOM 790 C CA . ILE A 1 98 ? 2.111 4.485 10.798 1.00 96.50 98 ILE A CA 1
ATOM 791 C C . ILE A 1 98 ? 1.329 5.790 10.904 1.00 96.50 98 ILE A C 1
ATOM 793 O O . ILE A 1 98 ? 0.900 6.169 11.993 1.00 96.50 98 ILE A O 1
ATOM 797 N N . ILE A 1 99 ? 1.112 6.448 9.771 1.00 95.56 99 ILE A N 1
ATOM 798 C CA . ILE A 1 99 ? 0.212 7.589 9.632 1.00 95.56 99 ILE A CA 1
ATOM 799 C C . ILE A 1 99 ? -0.831 7.209 8.595 1.00 95.56 99 ILE A C 1
ATOM 801 O O . ILE A 1 99 ? -0.519 7.092 7.412 1.00 95.56 99 ILE A O 1
ATOM 805 N N . ALA A 1 100 ? -2.068 7.025 9.031 1.00 94.94 100 ALA A N 1
ATOM 806 C CA . ALA A 1 100 ? -3.173 6.655 8.159 1.00 94.94 100 ALA A CA 1
ATOM 807 C C . ALA A 1 100 ? -4.230 7.752 8.174 1.00 94.94 100 ALA A C 1
ATOM 809 O O . ALA A 1 100 ? -4.495 8.344 9.220 1.00 94.94 100 ALA A O 1
ATOM 810 N N . ASN A 1 101 ? -4.847 8.038 7.028 1.00 92.00 101 ASN A N 1
ATOM 811 C CA . ASN A 1 101 ? -6.096 8.790 7.046 1.00 92.00 101 ASN A CA 1
ATOM 812 C C . ASN A 1 101 ? -7.239 7.884 7.542 1.00 92.00 101 ASN A C 1
ATOM 814 O O . ASN A 1 101 ? -7.155 6.663 7.475 1.00 92.00 101 ASN A O 1
ATOM 818 N N . ARG A 1 102 ? -8.345 8.457 8.019 1.00 90.31 102 ARG A N 1
ATOM 819 C CA . ARG A 1 102 ? -9.510 7.661 8.455 1.00 90.31 102 ARG A CA 1
ATOM 820 C C . ARG A 1 102 ? -10.262 7.008 7.288 1.00 90.31 102 ARG A C 1
ATOM 822 O O . ARG A 1 102 ? -11.189 6.230 7.512 1.00 90.31 102 ARG A O 1
ATOM 829 N N . GLY A 1 103 ? -9.868 7.317 6.056 1.00 92.06 103 GLY A N 1
ATOM 830 C CA . GLY A 1 103 ? -10.391 6.787 4.807 1.00 92.06 103 GLY A CA 1
ATOM 831 C C . GLY A 1 103 ? -11.629 7.490 4.249 1.00 92.06 103 GLY A C 1
ATOM 832 O O . GLY A 1 103 ? -12.271 8.300 4.920 1.00 92.06 103 GLY A O 1
ATOM 833 N N . ALA A 1 104 ? -11.977 7.127 3.018 1.00 94.12 104 ALA A N 1
ATOM 834 C CA . ALA A 1 104 ? -13.165 7.558 2.290 1.00 94.12 104 ALA A CA 1
ATOM 835 C C . ALA A 1 104 ? -13.898 6.336 1.727 1.00 94.12 104 ALA A C 1
ATOM 837 O O . ALA A 1 104 ? -13.267 5.378 1.284 1.00 94.12 104 ALA A O 1
ATOM 838 N N . THR A 1 105 ? -15.228 6.340 1.782 1.00 96.62 105 THR A N 1
ATOM 839 C CA . THR A 1 105 ? -16.034 5.286 1.155 1.00 96.62 105 THR A CA 1
ATOM 840 C C . THR A 1 105 ? -16.270 5.675 -0.292 1.00 96.62 105 THR A C 1
ATOM 842 O O . THR A 1 105 ? -16.657 6.806 -0.558 1.00 96.62 105 THR A O 1
ATOM 845 N N . LEU A 1 106 ? -16.001 4.757 -1.210 1.00 96.19 106 LEU A N 1
ATOM 846 C CA . LEU A 1 106 ? -16.052 4.984 -2.644 1.00 96.19 106 LEU A CA 1
ATOM 847 C C . LEU A 1 106 ? -17.072 4.041 -3.273 1.00 96.19 106 LEU A C 1
ATOM 849 O O . LEU A 1 106 ? -17.098 2.849 -2.954 1.00 96.19 106 LEU A O 1
ATOM 853 N N . TRP A 1 107 ? -17.857 4.575 -4.206 1.00 97.00 107 TRP A N 1
ATOM 854 C CA . TRP A 1 107 ? -18.555 3.775 -5.203 1.00 97.00 107 TRP A CA 1
ATOM 855 C C . TRP A 1 107 ? -17.553 3.340 -6.270 1.00 97.00 107 TRP A C 1
ATOM 857 O O . TRP A 1 107 ? -16.848 4.171 -6.849 1.00 97.00 107 TRP A O 1
ATOM 867 N N . CYS A 1 108 ? -17.435 2.039 -6.499 1.00 96.81 108 CYS A N 1
ATOM 868 C CA . CYS A 1 108 ? -16.481 1.465 -7.436 1.00 96.81 108 CYS A CA 1
ATOM 869 C C . CYS A 1 108 ? -17.196 0.566 -8.437 1.00 96.81 108 CYS A C 1
ATOM 871 O O . CYS A 1 108 ? -18.142 -0.131 -8.088 1.00 96.81 108 CYS A O 1
ATOM 873 N N . LEU A 1 109 ? -16.685 0.541 -9.666 1.00 97.12 109 LEU A N 1
ATOM 874 C CA . LEU A 1 109 ? -17.086 -0.415 -10.692 1.00 97.12 109 LEU A CA 1
ATOM 875 C C . LEU A 1 109 ? -15.931 -1.384 -10.938 1.00 97.12 109 LEU A C 1
ATOM 877 O O . LEU A 1 109 ? -14.764 -0.976 -11.013 1.00 97.12 109 LEU A O 1
ATOM 881 N N . SER A 1 110 ? -16.241 -2.673 -11.041 1.00 96.88 110 SER A N 1
ATOM 882 C CA . SER A 1 110 ? -15.253 -3.665 -11.451 1.00 96.88 110 SER A CA 1
ATOM 883 C C . SER A 1 110 ? -14.831 -3.437 -12.917 1.00 96.88 110 SER A C 1
ATOM 885 O O . SER A 1 110 ? -15.643 -3.021 -13.743 1.00 96.88 110 SER A O 1
ATOM 887 N N . PRO A 1 111 ? -13.554 -3.659 -13.269 1.00 93.56 111 PRO A N 1
ATOM 888 C CA . PRO A 1 111 ? -13.007 -3.233 -14.562 1.00 93.56 111 PRO A CA 1
ATOM 889 C C . PRO A 1 111 ? -13.566 -3.949 -15.804 1.00 93.56 111 PRO A C 1
ATOM 891 O O . PRO A 1 111 ? -13.414 -3.433 -16.906 1.00 93.56 111 PRO A O 1
ATOM 894 N N . LYS A 1 112 ? -14.138 -5.148 -15.670 1.00 93.06 112 LYS A N 1
ATOM 895 C CA . LYS A 1 112 ? -14.624 -5.977 -16.786 1.00 93.06 112 LYS A CA 1
ATOM 896 C C . LYS A 1 112 ? -16.134 -6.083 -16.827 1.00 93.06 112 LYS A C 1
ATOM 898 O O . LYS A 1 112 ? -16.707 -6.040 -17.908 1.00 93.06 112 LYS A O 1
ATOM 903 N N . THR A 1 113 ? -16.748 -6.336 -15.675 1.00 96.44 113 THR A N 1
ATOM 904 C CA . THR A 1 113 ? -18.199 -6.549 -15.590 1.00 96.44 113 THR A CA 1
ATOM 905 C C . THR A 1 113 ? -18.955 -5.277 -15.238 1.00 96.44 113 THR A C 1
ATOM 907 O O . THR A 1 113 ? -20.179 -5.302 -15.263 1.00 96.44 113 THR A O 1
ATOM 910 N N . GLU A 1 114 ? -18.242 -4.194 -14.903 1.00 97.06 114 GLU A N 1
ATOM 911 C CA . GLU A 1 114 ? -18.821 -2.945 -14.397 1.00 97.06 114 GLU A CA 1
ATOM 912 C C . GLU A 1 114 ? -19.759 -3.190 -13.206 1.00 97.06 114 GLU A C 1
ATOM 914 O O . GLU A 1 114 ? -20.702 -2.445 -12.967 1.00 97.06 114 GLU A O 1
ATOM 919 N N . THR A 1 115 ? -19.485 -4.248 -12.435 1.00 97.38 115 THR A N 1
ATOM 920 C CA . THR A 1 115 ? -20.283 -4.619 -11.271 1.00 97.38 115 THR A CA 1
ATOM 921 C C . THR A 1 115 ? -20.023 -3.594 -10.168 1.00 97.38 115 THR A C 1
ATOM 923 O O . THR A 1 115 ? -18.866 -3.450 -9.745 1.00 97.38 115 THR A O 1
ATOM 926 N N . PRO A 1 116 ? -21.059 -2.890 -9.689 1.00 96.94 116 PRO A N 1
ATOM 927 C CA . PRO A 1 116 ? -20.919 -1.918 -8.619 1.00 96.94 116 PRO A CA 1
ATOM 928 C C . PRO A 1 116 ? -20.624 -2.570 -7.270 1.00 96.94 116 PRO A C 1
ATOM 930 O O . PRO A 1 116 ? -21.210 -3.589 -6.909 1.00 96.94 116 PRO A O 1
ATOM 933 N N . TYR A 1 117 ? -19.730 -1.957 -6.501 1.00 96.75 117 TYR A N 1
ATOM 934 C CA . TYR A 1 117 ? -19.421 -2.333 -5.125 1.00 96.75 117 TYR A CA 1
ATOM 935 C C . TYR A 1 117 ? -18.900 -1.128 -4.339 1.00 96.75 117 TYR A C 1
ATOM 937 O O . TYR A 1 117 ? -18.484 -0.116 -4.906 1.00 96.75 117 TYR A O 1
ATOM 945 N N . LEU A 1 118 ? -18.903 -1.243 -3.013 1.00 97.25 118 LEU A N 1
ATOM 946 C CA . LEU A 1 118 ? -18.394 -0.204 -2.122 1.00 97.25 118 LEU A CA 1
ATOM 947 C C . LEU A 1 118 ? -17.008 -0.578 -1.605 1.00 97.25 118 LEU A C 1
ATOM 949 O O . LEU A 1 118 ? -16.784 -1.706 -1.167 1.00 97.25 118 LEU A O 1
ATOM 953 N N . ALA A 1 119 ? -16.090 0.384 -1.607 1.00 96.69 119 ALA A N 1
ATOM 954 C CA . ALA A 1 119 ? -14.748 0.208 -1.066 1.00 96.69 119 ALA A CA 1
ATOM 955 C C . ALA A 1 119 ? -14.400 1.318 -0.073 1.00 96.69 119 ALA A C 1
ATOM 957 O O . ALA A 1 119 ? -14.651 2.494 -0.323 1.00 96.69 119 ALA A O 1
ATOM 958 N N . ARG A 1 120 ? -13.769 0.965 1.049 1.00 96.81 120 ARG A N 1
ATOM 959 C CA . ARG A 1 120 ? -13.164 1.925 1.973 1.00 96.81 120 ARG A CA 1
ATOM 960 C C . ARG A 1 120 ? -11.718 2.126 1.571 1.00 96.81 120 ARG A C 1
ATOM 962 O O . ARG A 1 120 ? -10.901 1.233 1.771 1.00 96.81 120 ARG A O 1
ATOM 969 N N . HIS A 1 121 ? -11.409 3.287 1.015 1.00 97.25 121 HIS A N 1
ATOM 970 C CA . HIS A 1 121 ? -10.052 3.663 0.649 1.00 97.25 121 HIS A CA 1
ATOM 971 C C . HIS A 1 121 ? -9.358 4.347 1.819 1.00 97.25 121 HIS A C 1
ATOM 973 O O . HIS A 1 121 ? -9.886 5.312 2.363 1.00 97.25 121 HIS A O 1
ATOM 979 N N . ILE A 1 122 ? -8.190 3.846 2.206 1.00 96.88 122 ILE A N 1
ATOM 980 C CA . ILE A 1 122 ? -7.352 4.382 3.278 1.00 96.88 122 ILE A CA 1
ATOM 981 C C . ILE A 1 122 ? -5.960 4.640 2.701 1.00 96.88 122 ILE A C 1
ATOM 983 O O . ILE A 1 122 ? -5.345 3.747 2.118 1.00 96.88 122 ILE A O 1
ATOM 987 N N . GLY A 1 123 ? -5.461 5.860 2.865 1.00 95.62 123 GLY A N 1
ATOM 988 C CA . GLY A 1 123 ? -4.085 6.216 2.522 1.00 95.62 123 GLY A CA 1
ATOM 989 C C . GLY A 1 123 ? -3.191 6.073 3.745 1.00 95.62 123 GLY A C 1
ATOM 990 O O . GLY A 1 123 ? -3.540 6.596 4.807 1.00 95.62 123 GLY A O 1
ATOM 991 N N . ILE A 1 124 ? -2.057 5.384 3.602 1.00 95.56 124 ILE A N 1
ATOM 992 C CA . ILE A 1 124 ? -1.117 5.137 4.698 1.00 95.56 124 ILE A CA 1
ATOM 993 C C . ILE A 1 124 ? 0.303 5.542 4.283 1.00 95.56 124 ILE A C 1
ATOM 995 O O . ILE A 1 124 ? 0.803 5.120 3.242 1.00 95.56 124 ILE A O 1
ATOM 999 N N . SER A 1 125 ? 0.951 6.339 5.132 1.00 94.62 125 SER A N 1
ATOM 1000 C CA . SER A 1 125 ? 2.395 6.579 5.140 1.00 94.62 125 SER A CA 1
ATOM 1001 C C . SER A 1 125 ? 3.010 5.783 6.288 1.00 94.62 125 SER A C 1
ATOM 1003 O O . SER A 1 125 ? 2.563 5.905 7.430 1.00 94.62 125 SER A O 1
ATOM 1005 N N . ILE A 1 126 ? 4.007 4.950 6.002 1.00 94.56 126 ILE A N 1
ATOM 1006 C CA . ILE A 1 126 ? 4.690 4.134 7.006 1.00 94.56 126 ILE A CA 1
ATOM 1007 C C . ILE A 1 126 ? 6.177 4.426 6.950 1.00 94.56 126 ILE A C 1
ATOM 1009 O O . ILE A 1 126 ? 6.839 4.134 5.959 1.00 94.56 126 ILE A O 1
ATOM 1013 N N . TYR A 1 127 ? 6.714 4.952 8.042 1.00 93.56 127 TYR A N 1
ATOM 1014 C CA . TYR A 1 127 ? 8.150 4.965 8.252 1.00 93.56 127 TYR A CA 1
ATOM 1015 C C . TYR A 1 127 ? 8.590 3.652 8.898 1.00 93.56 127 TYR A C 1
ATOM 1017 O O . TYR A 1 127 ? 8.067 3.275 9.948 1.00 93.56 127 TYR A O 1
ATOM 1025 N N . VAL A 1 128 ? 9.580 2.994 8.296 1.00 91.19 128 VAL A N 1
ATOM 1026 C CA . VAL A 1 128 ? 10.263 1.831 8.873 1.00 91.19 128 VAL A CA 1
ATOM 1027 C C . VAL A 1 128 ? 11.771 2.113 8.915 1.00 91.19 128 VAL A C 1
ATOM 1029 O O . VAL A 1 128 ? 12.358 2.406 7.864 1.00 91.19 128 VAL A O 1
ATOM 1032 N N . PRO A 1 129 ? 12.424 2.034 10.092 1.00 88.31 129 PRO A N 1
ATOM 1033 C CA . PRO A 1 129 ? 13.876 2.164 10.197 1.00 88.31 129 PRO A CA 1
ATOM 1034 C C . PRO A 1 129 ? 14.597 1.170 9.279 1.00 88.31 129 PRO A C 1
ATOM 1036 O O . PRO A 1 129 ? 14.224 0.003 9.235 1.00 88.31 129 PRO A O 1
ATOM 1039 N N . GLY A 1 130 ? 15.611 1.638 8.545 1.00 83.94 130 GLY A N 1
ATOM 1040 C CA . GLY A 1 130 ? 16.356 0.829 7.566 1.00 83.94 130 GLY A CA 1
ATOM 1041 C C . GLY A 1 130 ? 15.753 0.804 6.155 1.00 83.94 130 GLY A C 1
ATOM 1042 O O . GLY A 1 130 ? 16.463 0.576 5.182 1.00 83.94 130 GLY A O 1
ATOM 1043 N N . LEU A 1 131 ? 14.469 1.156 6.011 1.00 86.19 131 LEU A N 1
ATOM 1044 C CA . LEU A 1 131 ? 13.790 1.193 4.713 1.00 86.19 131 LEU A CA 1
ATOM 1045 C C . LEU A 1 131 ? 13.475 2.621 4.239 1.00 86.19 131 LEU A C 1
ATOM 1047 O O . LEU A 1 131 ? 13.730 2.958 3.085 1.00 86.19 131 LEU A O 1
ATOM 1051 N N . GLY A 1 132 ? 12.937 3.472 5.117 1.00 88.50 132 GLY A N 1
ATOM 1052 C CA . GLY A 1 132 ? 12.473 4.821 4.773 1.00 88.50 132 GLY A CA 1
ATOM 1053 C C . GLY A 1 132 ? 10.955 4.970 4.876 1.00 88.50 132 GLY A C 1
ATOM 1054 O O . GLY A 1 132 ? 10.314 4.262 5.654 1.00 88.50 132 GLY A O 1
ATOM 1055 N N . ILE A 1 133 ? 10.395 5.939 4.145 1.00 90.38 133 ILE A N 1
ATOM 1056 C CA . ILE A 1 133 ? 8.957 6.246 4.160 1.00 90.38 133 ILE A CA 1
ATOM 1057 C C . ILE A 1 133 ? 8.265 5.586 2.964 1.00 90.38 133 ILE A C 1
ATOM 1059 O O . ILE A 1 133 ? 8.472 5.981 1.816 1.00 90.38 133 ILE A O 1
ATOM 1063 N N . GLU A 1 134 ? 7.413 4.606 3.246 1.00 91.19 134 GLU A N 1
ATOM 1064 C CA . GLU A 1 134 ? 6.561 3.925 2.273 1.00 91.19 134 GLU A CA 1
ATOM 1065 C C . GLU A 1 134 ? 5.184 4.577 2.214 1.00 91.19 134 GLU A C 1
ATOM 1067 O O . GLU A 1 134 ? 4.572 4.862 3.240 1.00 91.19 134 GLU A O 1
ATOM 1072 N N . THR A 1 135 ? 4.674 4.774 1.004 1.00 91.62 135 THR A N 1
ATOM 1073 C CA . THR A 1 135 ? 3.302 5.219 0.759 1.00 91.62 135 THR A CA 1
ATOM 1074 C C . THR A 1 135 ? 2.515 4.078 0.140 1.00 91.62 135 THR A C 1
ATOM 1076 O O . THR A 1 135 ? 2.953 3.453 -0.830 1.00 91.62 135 THR A O 1
ATOM 1079 N N . LEU A 1 136 ? 1.350 3.790 0.710 1.00 94.25 136 LEU A N 1
ATOM 1080 C CA . LEU A 1 136 ? 0.482 2.727 0.233 1.00 94.25 136 LEU A CA 1
ATOM 1081 C C . LEU A 1 136 ? -0.995 3.101 0.342 1.00 94.25 136 LEU A C 1
ATOM 1083 O O . LEU A 1 136 ? -1.409 3.902 1.182 1.00 94.25 136 LEU A O 1
ATOM 1087 N N . ASN A 1 137 ? -1.789 2.468 -0.512 1.00 96.50 137 ASN A N 1
ATOM 1088 C CA . ASN A 1 137 ? -3.238 2.568 -0.532 1.00 96.50 137 ASN A CA 1
ATOM 1089 C C . ASN A 1 137 ? -3.841 1.246 -0.073 1.00 96.50 137 ASN A C 1
ATOM 1091 O O . ASN A 1 137 ? -3.463 0.178 -0.561 1.00 96.50 137 ASN A O 1
ATOM 1095 N N . VAL A 1 138 ? -4.812 1.322 0.828 1.00 98.19 138 VAL A N 1
ATOM 1096 C CA . VAL A 1 138 ? -5.605 0.178 1.267 1.00 98.19 138 VAL A CA 1
ATOM 1097 C C . VAL A 1 138 ? -7.038 0.333 0.786 1.00 98.19 138 VAL A C 1
ATOM 1099 O O . VAL A 1 138 ? -7.620 1.407 0.905 1.00 98.19 138 VAL A O 1
ATOM 1102 N N . GLY A 1 139 ? -7.610 -0.746 0.262 1.00 97.88 139 GLY A N 1
ATOM 1103 C CA . GLY A 1 139 ? -9.042 -0.870 0.004 1.00 97.88 139 GLY A CA 1
ATOM 1104 C C . GLY A 1 139 ? -9.637 -1.956 0.891 1.00 97.88 139 GLY A C 1
ATOM 1105 O O . GLY A 1 139 ? -9.149 -3.084 0.864 1.00 97.88 139 GLY A O 1
ATOM 1106 N N . LEU A 1 140 ? -10.680 -1.642 1.655 1.00 97.81 140 LEU A N 1
ATOM 1107 C CA . LEU A 1 140 ? -11.478 -2.637 2.382 1.00 97.81 140 LEU A CA 1
ATOM 1108 C C . LEU A 1 140 ? -12.827 -2.800 1.687 1.00 97.81 140 LEU A C 1
ATOM 1110 O O . LEU A 1 140 ? -13.457 -1.802 1.344 1.00 97.81 140 LEU A O 1
ATOM 1114 N N . VAL A 1 141 ? -13.279 -4.035 1.505 1.00 97.38 141 VAL A N 1
ATOM 1115 C CA . VAL A 1 141 ? -14.600 -4.360 0.947 1.00 97.38 141 VAL A CA 1
ATOM 1116 C C . VAL A 1 141 ? -15.210 -5.469 1.800 1.00 97.38 141 VAL A C 1
ATOM 1118 O O . VAL A 1 141 ? -14.516 -6.437 2.101 1.00 97.38 141 VAL A O 1
ATOM 1121 N N . GLY A 1 142 ? -16.481 -5.343 2.184 1.00 95.69 142 GLY A N 1
ATOM 1122 C CA . GLY A 1 142 ? -17.165 -6.340 3.015 1.00 95.69 142 GLY A CA 1
ATOM 1123 C C . GLY A 1 142 ? -16.631 -6.431 4.451 1.00 95.69 142 GLY A C 1
ATOM 1124 O O . GLY A 1 142 ? -15.967 -5.522 4.954 1.00 95.69 142 GLY A O 1
ATOM 1125 N N . ASP A 1 143 ? -16.933 -7.536 5.132 1.00 95.44 143 ASP A N 1
ATOM 1126 C CA . ASP A 1 143 ? -16.540 -7.773 6.524 1.00 95.44 143 ASP A CA 1
ATOM 1127 C C . ASP A 1 143 ? -15.111 -8.323 6.625 1.00 95.44 143 ASP A C 1
ATOM 1129 O O . ASP A 1 143 ? -14.857 -9.513 6.429 1.00 95.44 143 ASP A O 1
ATOM 1133 N N . VAL A 1 144 ? -14.163 -7.443 6.954 1.00 96.44 144 VAL A N 1
ATOM 1134 C CA . VAL A 1 144 ? -12.741 -7.794 7.116 1.00 96.44 144 VAL A CA 1
ATOM 1135 C C . VAL A 1 144 ? -12.379 -8.286 8.526 1.00 96.44 144 VAL A C 1
ATOM 1137 O O . VAL A 1 144 ? -11.210 -8.572 8.798 1.00 96.44 144 VAL A O 1
ATOM 1140 N N . TYR A 1 145 ? -13.353 -8.380 9.432 1.00 95.25 145 TYR A N 1
ATOM 1141 C CA . TYR A 1 145 ? -13.136 -8.695 10.845 1.00 95.25 145 TYR A CA 1
ATOM 1142 C C . TYR A 1 145 ? -13.572 -10.112 11.195 1.00 95.25 145 TYR A C 1
ATOM 1144 O O . TYR A 1 145 ? -12.866 -10.802 11.934 1.00 95.25 145 TYR A O 1
ATOM 1152 N N . ASN A 1 146 ? -14.709 -10.557 10.657 1.00 91.00 146 ASN A N 1
ATOM 1153 C CA . ASN A 1 146 ? -15.292 -11.845 11.012 1.00 91.00 146 ASN A CA 1
ATOM 1154 C C . ASN A 1 146 ? -15.060 -12.892 9.914 1.00 91.00 146 ASN A C 1
ATOM 1156 O O . ASN A 1 146 ? -15.542 -12.775 8.792 1.00 91.00 146 ASN A O 1
ATOM 1160 N N . GLY A 1 147 ? -14.366 -13.975 10.270 1.00 90.06 147 GLY A N 1
ATOM 1161 C CA . GLY A 1 147 ? -14.139 -15.117 9.379 1.00 90.06 147 GLY A CA 1
ATOM 1162 C C . GLY A 1 147 ? -12.953 -14.948 8.420 1.00 90.06 147 GLY A C 1
ATOM 1163 O O . GLY A 1 147 ? -12.134 -14.048 8.595 1.00 90.06 147 GLY A O 1
ATOM 1164 N N . PRO A 1 148 ? -12.777 -15.865 7.451 1.00 95.31 148 PRO A N 1
ATOM 1165 C CA . PRO A 1 148 ? -11.684 -15.790 6.489 1.00 95.31 148 PRO A CA 1
ATOM 1166 C C . PRO A 1 148 ? -11.815 -14.582 5.560 1.00 95.31 148 PRO A C 1
ATOM 1168 O O . PRO A 1 148 ? -12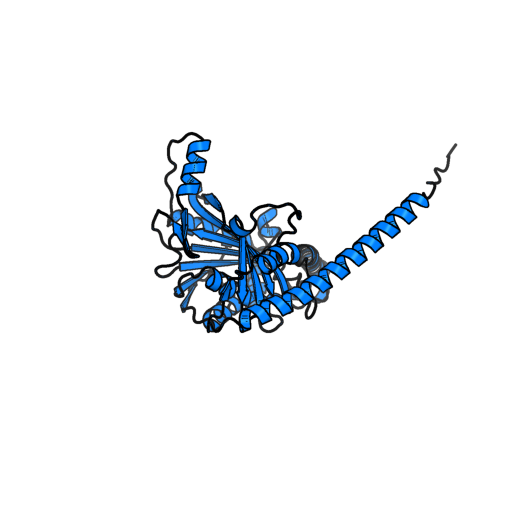.868 -14.383 4.960 1.00 95.31 148 PRO A O 1
ATOM 1171 N N . ILE A 1 149 ? -10.725 -13.841 5.374 1.00 97.62 149 ILE A N 1
ATOM 1172 C CA . ILE A 1 149 ? -10.682 -12.687 4.463 1.00 97.62 149 ILE A CA 1
ATOM 1173 C C . ILE A 1 149 ? -9.794 -12.964 3.256 1.00 97.62 149 ILE A C 1
ATOM 1175 O O . ILE A 1 149 ? -8.764 -13.628 3.369 1.00 97.62 149 ILE A O 1
ATOM 1179 N N . ALA A 1 150 ? -10.154 -12.433 2.096 1.00 98.25 150 ALA A N 1
ATOM 1180 C CA . ALA A 1 150 ? -9.308 -12.462 0.914 1.00 98.25 150 ALA A CA 1
ATOM 1181 C C . ALA A 1 150 ? -8.325 -11.283 0.939 1.00 98.25 150 ALA A C 1
ATOM 1183 O O . ALA A 1 150 ? -8.726 -10.136 1.112 1.00 98.25 150 ALA A O 1
ATOM 1184 N N . VAL A 1 151 ? -7.032 -11.541 0.743 1.00 98.44 151 VAL A N 1
ATOM 1185 C CA . VAL A 1 151 ? -5.997 -10.495 0.776 1.00 98.44 151 VAL A CA 1
ATOM 1186 C C . VAL A 1 151 ? -5.175 -10.522 -0.505 1.00 98.44 151 VAL A C 1
ATOM 1188 O O . VAL A 1 151 ? -4.651 -11.570 -0.897 1.00 98.44 151 VAL A O 1
ATOM 1191 N N . ARG A 1 152 ? -4.995 -9.350 -1.119 1.00 96.88 152 ARG A N 1
ATOM 1192 C CA . ARG A 1 152 ? -4.041 -9.130 -2.210 1.00 96.88 152 ARG A CA 1
ATOM 1193 C C . ARG A 1 152 ? -3.172 -7.929 -1.884 1.00 96.88 152 ARG A C 1
ATOM 1195 O O . ARG A 1 152 ? -3.660 -6.806 -1.796 1.00 96.88 152 ARG A O 1
ATOM 1202 N N . SER A 1 153 ? -1.868 -8.172 -1.781 1.00 95.38 153 SER A N 1
ATOM 1203 C CA . SER A 1 153 ? -0.880 -7.101 -1.793 1.00 95.38 153 SER A CA 1
ATOM 1204 C C . SER A 1 153 ? -0.145 -7.040 -3.129 1.00 95.38 153 SER A C 1
ATOM 1206 O O . SER A 1 153 ? 0.349 -8.063 -3.629 1.00 95.38 153 SER A O 1
ATOM 1208 N N . GLU A 1 154 ? -0.059 -5.842 -3.691 1.00 92.94 154 GLU A N 1
ATOM 1209 C CA . GLU A 1 154 ? 0.543 -5.532 -4.986 1.00 92.94 154 GLU A CA 1
ATOM 1210 C C . GLU A 1 154 ? 1.568 -4.414 -4.823 1.00 92.94 154 GLU A C 1
ATOM 1212 O O . GLU A 1 154 ? 1.317 -3.430 -4.131 1.00 92.94 154 GLU A O 1
ATOM 1217 N N . SER A 1 155 ? 2.730 -4.580 -5.446 1.00 91.06 155 SER A N 1
ATOM 1218 C CA . SER A 1 155 ? 3.714 -3.502 -5.532 1.00 91.06 155 SER A CA 1
ATOM 1219 C C . SER A 1 155 ? 3.457 -2.731 -6.822 1.00 91.06 155 SER A C 1
ATOM 1221 O O . SER A 1 155 ? 3.132 -3.350 -7.836 1.00 91.06 155 SER A O 1
ATOM 1223 N N . ALA A 1 156 ? 3.602 -1.405 -6.804 1.00 89.81 156 ALA A N 1
ATOM 1224 C CA . ALA A 1 156 ? 3.351 -0.589 -7.984 1.00 89.81 156 ALA A CA 1
ATOM 1225 C C . ALA A 1 156 ? 4.092 -1.124 -9.219 1.00 89.81 156 ALA A C 1
ATOM 1227 O O . ALA A 1 156 ? 5.236 -1.574 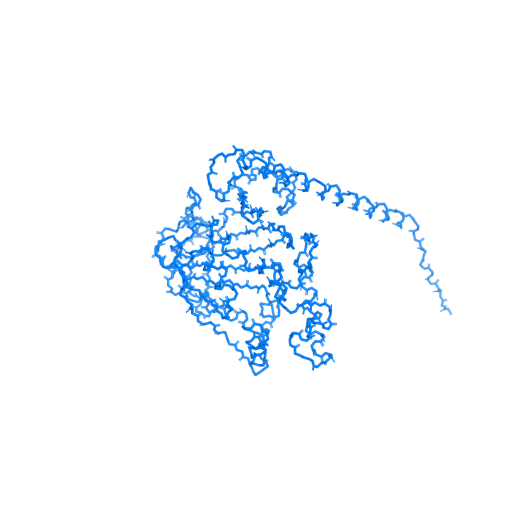-9.150 1.00 89.81 156 ALA A O 1
ATOM 1228 N N . CYS A 1 157 ? 3.427 -1.067 -10.369 1.00 89.38 157 CYS A N 1
ATOM 1229 C CA . CYS A 1 157 ? 4.018 -1.455 -11.640 1.00 89.38 157 CYS A CA 1
ATOM 1230 C C . CYS A 1 157 ? 3.579 -0.481 -12.730 1.00 89.38 157 CYS A C 1
ATOM 1232 O O . CYS A 1 157 ? 2.584 -0.697 -13.424 1.00 89.38 157 CYS A O 1
ATOM 1234 N N . THR A 1 158 ? 4.331 0.608 -12.890 1.00 87.75 158 THR A N 1
ATOM 1235 C CA . THR A 1 158 ? 3.989 1.670 -13.850 1.00 87.75 158 THR A CA 1
ATOM 1236 C C . THR A 1 158 ? 3.728 1.154 -15.273 1.00 87.75 158 THR A C 1
ATOM 1238 O O . THR A 1 158 ? 2.717 1.558 -15.847 1.00 87.75 158 THR A O 1
ATOM 1241 N N . PRO A 1 159 ? 4.540 0.246 -15.858 1.00 87.38 159 PRO A N 1
ATOM 1242 C CA . PRO A 1 159 ? 4.270 -0.267 -17.203 1.00 87.38 159 PRO A CA 1
ATOM 1243 C C . PRO A 1 159 ? 2.912 -0.960 -17.336 1.00 87.38 159 PRO A C 1
ATOM 1245 O O . PRO A 1 159 ? 2.216 -0.762 -18.327 1.00 87.38 159 PRO A O 1
ATOM 1248 N N . SER A 1 160 ? 2.533 -1.770 -16.347 1.00 88.19 160 SER A N 1
ATOM 1249 C CA . SER A 1 160 ? 1.290 -2.544 -16.384 1.00 88.19 160 SER A CA 1
ATOM 1250 C C . SER A 1 160 ? 0.077 -1.645 -16.154 1.00 88.19 160 SER A C 1
ATOM 1252 O O . SER A 1 160 ? -0.865 -1.664 -16.940 1.00 88.19 160 SER A O 1
ATOM 1254 N N . PHE A 1 161 ? 0.123 -0.824 -15.100 1.00 88.62 161 PHE A N 1
ATOM 1255 C CA . PHE A 1 161 ? -1.015 -0.013 -14.664 1.00 88.62 161 PHE A CA 1
ATOM 1256 C C . PHE A 1 161 ? -1.258 1.226 -15.532 1.00 88.62 161 PHE A C 1
ATOM 1258 O O . PHE A 1 161 ? -2.410 1.608 -15.694 1.00 88.62 161 PHE A O 1
ATOM 1265 N N . LEU A 1 162 ? -0.213 1.855 -16.090 1.00 89.00 162 LEU A N 1
ATOM 1266 C CA . LEU A 1 162 ? -0.382 3.065 -16.912 1.00 89.00 162 LEU A CA 1
ATOM 1267 C C . LEU A 1 162 ? -0.421 2.784 -18.412 1.00 89.00 162 LEU A C 1
ATOM 1269 O O . LEU A 1 162 ? -1.126 3.474 -19.140 1.00 89.00 162 LEU A O 1
ATOM 1273 N N . PHE A 1 163 ? 0.352 1.805 -18.884 1.00 88.75 163 PHE A N 1
ATOM 1274 C CA . PHE A 1 163 ? 0.542 1.576 -20.321 1.00 88.75 163 PHE A CA 1
ATOM 1275 C C . PHE A 1 163 ? -0.032 0.243 -20.804 1.00 88.75 163 PHE A C 1
ATOM 1277 O O . PHE A 1 163 ? 0.153 -0.106 -21.967 1.00 88.75 163 PHE A O 1
ATOM 1284 N N . GLY A 1 164 ? -0.698 -0.520 -19.930 1.00 86.12 164 GLY A N 1
ATOM 1285 C CA . GLY A 1 164 ? -1.259 -1.822 -20.290 1.00 86.12 164 GLY A CA 1
ATOM 1286 C C . GLY A 1 164 ? -0.196 -2.811 -20.771 1.00 86.12 164 GLY A C 1
ATOM 1287 O O . GLY A 1 164 ? -0.480 -3.650 -21.626 1.00 86.12 164 GLY A O 1
ATOM 1288 N N . SER A 1 165 ? 1.044 -2.690 -20.275 1.00 86.75 165 SER A N 1
ATOM 1289 C CA . SER A 1 165 ? 2.131 -3.585 -20.670 1.00 86.75 165 SER A CA 1
ATOM 1290 C C . SER A 1 165 ? 1.733 -5.033 -20.414 1.00 86.75 165 SER A C 1
ATOM 1292 O O . SER A 1 165 ? 1.436 -5.406 -19.284 1.00 86.75 165 SER A O 1
ATOM 1294 N N . GLN A 1 166 ? 1.798 -5.849 -21.464 1.00 83.38 166 GLN A N 1
ATOM 1295 C CA . GLN A 1 166 ? 1.551 -7.293 -21.404 1.00 83.38 166 GLN A CA 1
ATOM 1296 C C . GLN A 1 166 ? 2.803 -8.103 -21.051 1.00 83.38 166 GLN A C 1
ATOM 1298 O O . GLN A 1 166 ? 2.766 -9.335 -21.037 1.00 83.38 166 GLN A O 1
ATOM 1303 N N . ARG A 1 167 ? 3.918 -7.409 -20.803 1.00 80.88 167 ARG A N 1
ATOM 1304 C CA . ARG A 1 167 ? 5.179 -8.009 -20.371 1.00 80.88 167 ARG A CA 1
ATOM 1305 C C . ARG A 1 167 ? 5.130 -8.433 -18.899 1.00 80.88 167 ARG A C 1
ATOM 1307 O O . ARG A 1 167 ? 5.783 -9.380 -18.504 1.00 80.88 167 ARG A O 1
ATOM 1314 N N . CYS A 1 168 ? 4.256 -7.816 -18.115 1.00 79.75 168 CYS A N 1
ATOM 1315 C CA . CYS A 1 168 ? 3.926 -8.239 -16.762 1.00 79.75 168 CYS A CA 1
ATOM 1316 C C . CYS A 1 168 ? 2.406 -8.268 -16.586 1.00 79.75 168 CYS A C 1
ATOM 1318 O O . CYS A 1 168 ? 1.667 -7.679 -17.370 1.00 79.75 168 CYS A O 1
ATOM 1320 N N . ASN A 1 169 ? 1.923 -8.959 -15.556 1.00 84.25 169 ASN A N 1
ATOM 1321 C CA . ASN A 1 169 ? 0.490 -9.154 -15.318 1.00 84.25 169 ASN A CA 1
ATOM 1322 C C . ASN A 1 169 ? -0.034 -8.471 -14.053 1.00 84.25 169 ASN A C 1
ATOM 1324 O O . ASN A 1 169 ? -1.118 -8.822 -13.586 1.00 84.25 169 ASN A O 1
ATOM 1328 N N . CYS A 1 170 ? 0.707 -7.505 -13.507 1.00 88.12 170 CYS A N 1
ATOM 1329 C CA . CYS A 1 170 ? 0.352 -6.825 -12.263 1.00 88.12 170 CYS A CA 1
ATOM 1330 C C . CYS A 1 170 ? -1.040 -6.171 -12.337 1.00 88.12 170 CYS A C 1
ATOM 1332 O O . CYS A 1 170 ? -1.857 -6.389 -11.443 1.00 88.12 170 CYS A O 1
ATOM 1334 N N . CYS A 1 171 ? -1.358 -5.442 -13.418 1.00 90.12 171 CYS A N 1
ATOM 1335 C CA . CYS A 1 171 ? -2.680 -4.822 -13.569 1.00 90.12 171 CYS A CA 1
ATOM 1336 C C . CYS A 1 171 ? -3.791 -5.874 -13.686 1.00 90.12 171 CYS A C 1
ATOM 1338 O O . CYS A 1 171 ? -4.810 -5.765 -13.020 1.00 90.12 171 CYS A O 1
ATOM 1340 N N . HIS A 1 172 ? -3.569 -6.962 -14.425 1.00 89.69 172 HIS A N 1
ATOM 1341 C CA . HIS A 1 172 ? -4.559 -8.027 -14.593 1.00 89.69 172 HIS A CA 1
ATOM 1342 C C . HIS A 1 172 ? -4.791 -8.850 -13.316 1.00 89.69 172 HIS A C 1
ATOM 1344 O O . HIS A 1 172 ? -5.912 -9.299 -13.051 1.00 89.69 172 HIS A O 1
ATOM 1350 N N . GLN A 1 173 ? -3.749 -9.053 -12.506 1.00 90.81 173 GLN A N 1
ATOM 1351 C CA . GLN A 1 173 ? -3.892 -9.610 -11.162 1.00 90.81 173 GLN A CA 1
ATOM 1352 C C . GLN A 1 173 ? -4.743 -8.671 -10.301 1.00 90.81 173 GLN A C 1
ATOM 1354 O O . GLN A 1 173 ? -5.705 -9.118 -9.682 1.00 90.81 173 GLN A O 1
ATOM 1359 N N . TRP A 1 174 ? -4.462 -7.369 -10.318 1.00 94.44 174 TRP A N 1
ATOM 1360 C CA . TRP A 1 174 ? -5.267 -6.388 -9.593 1.00 94.44 174 TRP A CA 1
ATOM 1361 C C . TRP A 1 174 ? -6.733 -6.367 -10.055 1.00 94.44 174 TRP A C 1
ATOM 1363 O O . TRP A 1 174 ? -7.643 -6.449 -9.233 1.00 94.44 174 TRP A O 1
ATOM 1373 N N . ASP A 1 175 ? -6.969 -6.351 -11.367 1.00 93.94 175 ASP A N 1
ATOM 1374 C CA . ASP A 1 175 ? -8.298 -6.349 -11.980 1.00 93.94 175 ASP A CA 1
ATOM 1375 C C . ASP A 1 175 ? -9.116 -7.566 -11.577 1.00 93.94 175 ASP A C 1
ATOM 1377 O O . ASP A 1 175 ? -10.247 -7.429 -11.129 1.00 93.94 175 ASP A O 1
ATOM 1381 N N . SER A 1 176 ? -8.541 -8.763 -11.687 1.00 94.81 176 SER A N 1
ATOM 1382 C CA . SER A 1 176 ? -9.248 -9.992 -11.312 1.00 94.81 176 SER A CA 1
ATOM 1383 C C . SER A 1 176 ? -9.574 -10.060 -9.819 1.00 94.81 176 SER A C 1
ATOM 1385 O O . SER A 1 176 ? -10.597 -10.631 -9.453 1.00 94.81 176 SER A O 1
ATOM 1387 N N . PHE A 1 177 ? -8.760 -9.455 -8.950 1.00 96.62 177 PHE A N 1
ATOM 1388 C CA . PHE A 1 177 ? -9.097 -9.352 -7.532 1.00 96.62 177 PHE A CA 1
ATOM 1389 C C . PHE A 1 177 ? -10.232 -8.344 -7.281 1.00 96.62 177 PHE A C 1
ATOM 1391 O O . PHE A 1 177 ? -11.106 -8.613 -6.458 1.00 96.62 177 PHE A O 1
ATOM 1398 N N . ARG A 1 178 ? -10.281 -7.235 -8.039 1.00 96.62 178 ARG A N 1
ATOM 1399 C CA . ARG A 1 178 ? -11.420 -6.295 -8.031 1.00 96.62 178 ARG A CA 1
ATOM 1400 C C . ARG A 1 178 ? -12.711 -6.943 -8.528 1.00 96.62 178 ARG A C 1
ATOM 1402 O O . ARG A 1 178 ? -13.744 -6.756 -7.899 1.00 96.62 178 ARG A O 1
ATOM 1409 N N . GLU A 1 179 ? -12.646 -7.747 -9.591 1.00 96.94 179 GLU A N 1
ATOM 1410 C CA . GLU A 1 179 ? -13.792 -8.535 -10.072 1.00 96.94 179 GLU A CA 1
ATOM 1411 C C . GLU A 1 179 ? -14.338 -9.462 -8.986 1.00 96.94 179 GLU A C 1
ATOM 1413 O O . GLU A 1 179 ? -15.541 -9.492 -8.748 1.00 96.94 179 GLU A O 1
ATOM 1418 N N . LEU A 1 180 ? -13.459 -10.195 -8.293 1.00 96.81 180 LEU A N 1
ATOM 1419 C CA . LEU A 1 180 ? -13.878 -11.078 -7.207 1.00 96.81 180 LEU A CA 1
ATOM 1420 C C . LEU A 1 180 ? -14.531 -10.288 -6.070 1.00 96.81 180 LEU A C 1
ATOM 1422 O O . LEU A 1 180 ? -15.616 -10.653 -5.632 1.00 96.81 180 LEU A O 1
ATOM 1426 N N . ALA A 1 181 ? -13.914 -9.195 -5.616 1.00 97.19 181 ALA A N 1
ATOM 1427 C CA . ALA A 1 181 ? -14.498 -8.388 -4.549 1.00 97.19 181 ALA A CA 1
ATOM 1428 C C . ALA A 1 181 ? -15.892 -7.866 -4.922 1.00 97.19 181 ALA A C 1
ATOM 1430 O O . ALA A 1 181 ? -16.805 -7.981 -4.107 1.00 97.19 181 ALA A O 1
ATOM 1431 N N . ALA A 1 182 ? -16.069 -7.374 -6.153 1.00 97.25 182 ALA A N 1
ATOM 1432 C CA . ALA A 1 182 ? -17.347 -6.863 -6.639 1.00 97.25 182 ALA A CA 1
ATOM 1433 C C . ALA A 1 182 ? -18.414 -7.957 -6.778 1.00 97.25 182 ALA A C 1
ATOM 1435 O O . ALA A 1 182 ? -19.554 -7.758 -6.368 1.00 97.25 182 ALA A O 1
ATOM 1436 N N . ALA A 1 183 ? -18.043 -9.134 -7.290 1.00 96.81 183 ALA A N 1
ATOM 1437 C CA . ALA A 1 183 ? -18.961 -10.259 -7.457 1.00 96.81 183 ALA A CA 1
ATOM 1438 C C . ALA A 1 183 ? -19.502 -10.796 -6.120 1.00 96.81 183 ALA A C 1
ATOM 1440 O O . ALA A 1 183 ? -20.633 -11.268 -6.058 1.00 96.81 183 ALA A O 1
ATOM 1441 N N . TYR A 1 184 ? -18.706 -10.732 -5.048 1.00 96.56 184 TYR A N 1
ATOM 1442 C CA . TYR A 1 184 ? -19.128 -11.170 -3.712 1.00 96.56 184 TYR A CA 1
ATOM 1443 C C . TYR A 1 184 ? -19.717 -10.049 -2.840 1.00 96.56 184 TYR A C 1
ATOM 1445 O O . TYR A 1 184 ? -20.319 -10.347 -1.811 1.00 96.56 184 TYR A O 1
ATOM 1453 N N . ASN A 1 185 ? -19.534 -8.780 -3.215 1.00 96.81 185 ASN A N 1
ATOM 1454 C CA . ASN A 1 185 ? -19.987 -7.611 -2.453 1.00 96.81 185 ASN A CA 1
ATOM 1455 C C . ASN A 1 185 ? -20.691 -6.591 -3.359 1.00 96.81 185 ASN A C 1
ATOM 1457 O O . ASN A 1 185 ? -20.436 -5.388 -3.269 1.00 96.81 185 ASN A O 1
ATOM 1461 N N . THR A 1 186 ? -21.547 -7.074 -4.258 1.00 96.00 186 THR A N 1
ATOM 1462 C CA . THR A 1 186 ? -22.291 -6.214 -5.181 1.00 96.00 186 THR A CA 1
ATOM 1463 C C . THR A 1 186 ? -23.162 -5.228 -4.404 1.00 96.00 186 THR A C 1
ATOM 1465 O O . THR A 1 186 ? -23.826 -5.605 -3.437 1.00 96.00 186 THR A O 1
ATOM 1468 N N . ALA A 1 187 ? -23.146 -3.965 -4.819 1.00 94.25 187 ALA A N 1
ATOM 1469 C CA . ALA A 1 187 ? -23.977 -2.909 -4.258 1.00 94.25 187 ALA A CA 1
ATOM 1470 C C . ALA A 1 187 ? -25.036 -2.486 -5.278 1.00 94.25 187 ALA A C 1
ATOM 1472 O O . ALA A 1 187 ? -24.728 -2.295 -6.448 1.00 94.25 187 ALA A O 1
ATOM 1473 N N . GLU A 1 188 ? -26.280 -2.318 -4.845 1.00 92.81 188 GLU A N 1
ATOM 1474 C CA . GLU A 1 188 ? -27.337 -1.800 -5.715 1.00 92.81 188 GLU A CA 1
ATOM 1475 C C . GLU A 1 188 ? -27.236 -0.277 -5.802 1.00 92.81 188 GLU A C 1
ATOM 1477 O O . GLU A 1 188 ? -27.066 0.395 -4.783 1.00 92.81 188 GLU A O 1
ATOM 1482 N N . GLU A 1 189 ? -27.313 0.262 -7.019 1.00 92.12 189 GLU A N 1
ATOM 1483 C CA . GLU A 1 189 ? -27.304 1.706 -7.241 1.00 92.12 189 GLU A CA 1
ATOM 1484 C C . GLU A 1 189 ? -28.677 2.284 -6.871 1.00 92.12 189 GLU A C 1
ATOM 1486 O O . GLU A 1 189 ? -29.677 1.920 -7.496 1.00 92.12 189 GLU A O 1
ATOM 1491 N N . PRO A 1 190 ? -28.773 3.159 -5.855 1.00 93.50 190 PRO A N 1
ATOM 1492 C CA . PRO A 1 190 ? -30.044 3.760 -5.492 1.00 93.50 190 PRO A CA 1
ATOM 1493 C C . PRO A 1 190 ? -30.410 4.897 -6.457 1.00 93.50 190 PRO A C 1
ATOM 1495 O O . PRO A 1 190 ? -29.564 5.699 -6.853 1.00 93.50 190 PRO A O 1
ATOM 1498 N N . GLU A 1 191 ? -31.700 5.038 -6.761 1.00 96.25 191 GLU A N 1
ATOM 1499 C CA . GLU A 1 191 ? -32.223 6.173 -7.531 1.00 96.25 191 GLU A CA 1
ATOM 1500 C C . GLU A 1 191 ? -32.219 7.455 -6.679 1.00 96.25 191 GLU A C 1
ATOM 1502 O O . GLU A 1 191 ? -33.185 7.785 -5.990 1.00 96.25 191 GLU A O 1
ATOM 1507 N N . LEU A 1 192 ? -31.100 8.183 -6.694 1.00 97.00 192 LEU A N 1
ATOM 1508 C CA . LEU A 1 192 ? -30.882 9.401 -5.912 1.00 97.00 192 LEU A CA 1
ATOM 1509 C C . LEU A 1 192 ? -30.324 10.531 -6.785 1.00 97.00 192 LEU A C 1
ATOM 1511 O O . LEU A 1 192 ? -29.725 10.311 -7.834 1.00 97.00 192 LEU A O 1
ATOM 1515 N N . SER A 1 193 ? -30.482 11.778 -6.331 1.00 97.62 193 SER A N 1
ATOM 1516 C CA . SER A 1 193 ? -29.745 12.902 -6.923 1.00 97.62 193 SER A CA 1
ATOM 1517 C C . SER A 1 193 ? -28.240 12.770 -6.633 1.00 97.62 193 SER A C 1
ATOM 1519 O O . SER A 1 193 ? -27.881 12.155 -5.628 1.00 97.62 193 SER A O 1
ATOM 1521 N N . PRO A 1 194 ? -27.338 13.395 -7.417 1.00 96.19 194 PRO A N 1
ATOM 1522 C CA . PRO A 1 194 ? -25.892 13.226 -7.232 1.00 96.19 194 PRO A CA 1
ATOM 1523 C C . PRO A 1 194 ? -25.390 13.517 -5.808 1.00 96.19 194 PRO A C 1
ATOM 1525 O O . PRO A 1 194 ? -24.585 12.769 -5.262 1.00 96.19 194 PRO A O 1
ATOM 1528 N N . GLN A 1 195 ? -25.902 14.572 -5.162 1.00 97.25 195 GLN A N 1
ATOM 1529 C CA . GLN A 1 195 ? -25.508 14.901 -3.788 1.00 97.25 195 GLN A CA 1
ATOM 1530 C C . GLN A 1 195 ? -26.085 13.918 -2.761 1.00 97.25 195 GLN A C 1
ATOM 1532 O O . GLN A 1 195 ? -25.424 13.595 -1.776 1.00 97.25 195 GLN A O 1
ATOM 1537 N N . ALA A 1 196 ? -27.320 13.455 -2.970 1.00 97.75 196 ALA A N 1
ATOM 1538 C CA . ALA A 1 196 ? -27.930 12.457 -2.098 1.00 97.75 196 ALA A CA 1
ATOM 1539 C C . ALA A 1 196 ? -27.237 11.094 -2.240 1.00 97.75 196 ALA A C 1
ATOM 1541 O O . ALA A 1 196 ? -27.059 10.407 -1.240 1.00 97.75 196 ALA A O 1
ATOM 1542 N N . PHE A 1 197 ? -26.789 10.745 -3.448 1.00 97.44 197 PHE A N 1
ATOM 1543 C CA . PHE A 1 197 ? -25.986 9.559 -3.719 1.00 97.44 197 PHE A CA 1
ATOM 1544 C C . PHE A 1 197 ? -24.645 9.604 -2.977 1.00 97.44 197 PHE A C 1
ATOM 1546 O O . PHE A 1 197 ? -24.321 8.667 -2.256 1.00 97.44 197 PHE A O 1
ATOM 1553 N N . GLU A 1 198 ? -23.903 10.713 -3.064 1.00 96.38 198 GLU A N 1
ATOM 1554 C CA . GLU A 1 198 ? -22.634 10.867 -2.337 1.00 96.38 198 GLU A CA 1
ATOM 1555 C C . GLU A 1 198 ? -22.826 10.748 -0.815 1.00 96.38 198 GLU A C 1
ATOM 1557 O O . GLU A 1 198 ? -22.092 10.024 -0.142 1.00 96.38 198 GLU A O 1
ATOM 1562 N N . ASN A 1 199 ? -23.863 11.390 -0.265 1.00 96.25 199 ASN A N 1
ATOM 1563 C CA . ASN A 1 199 ? -24.195 11.256 1.156 1.00 96.25 199 ASN A CA 1
ATOM 1564 C C . ASN A 1 199 ? -24.536 9.800 1.513 1.00 96.25 199 ASN A C 1
ATOM 1566 O O . ASN A 1 199 ? -24.059 9.278 2.520 1.00 96.25 199 ASN A O 1
ATOM 1570 N N . TRP A 1 200 ? -25.315 9.125 0.665 1.00 96.31 200 TRP A N 1
ATOM 1571 C CA . TRP A 1 200 ? -25.654 7.719 0.847 1.00 96.31 200 TRP A CA 1
ATOM 1572 C C . TRP A 1 200 ? -24.404 6.830 0.850 1.00 96.31 200 TRP A C 1
ATOM 1574 O O . TRP A 1 200 ? -24.290 5.998 1.750 1.00 96.31 200 TRP A O 1
ATOM 1584 N N . VAL A 1 201 ? -23.449 7.030 -0.073 1.00 96.38 201 VAL A N 1
ATOM 1585 C CA . VAL A 1 201 ? -22.166 6.297 -0.124 1.00 96.38 201 VAL A CA 1
ATOM 1586 C C . VAL A 1 201 ? -21.381 6.495 1.174 1.00 96.38 201 VAL A C 1
ATOM 1588 O O . VAL A 1 201 ? -20.915 5.523 1.775 1.00 96.38 201 VAL A O 1
ATOM 1591 N N . GLN A 1 202 ? -21.262 7.739 1.645 1.00 94.19 202 GLN A N 1
ATOM 1592 C CA . GLN A 1 202 ? -20.551 8.062 2.886 1.00 94.19 202 GLN A CA 1
ATOM 1593 C C . GLN A 1 202 ? -21.185 7.392 4.110 1.00 94.19 202 GLN A C 1
ATOM 1595 O O . GLN A 1 202 ? -20.472 6.942 5.008 1.00 94.19 202 GLN A O 1
ATOM 1600 N N . GLU A 1 203 ? -22.511 7.265 4.127 1.00 94.44 203 GLU A N 1
ATOM 1601 C CA . GLU A 1 203 ? -23.256 6.610 5.198 1.00 94.44 203 GLU A CA 1
ATOM 1602 C C . GLU A 1 203 ? -23.170 5.078 5.175 1.00 94.44 203 GLU A C 1
ATOM 1604 O O . GLU A 1 203 ? -23.582 4.450 6.154 1.00 94.44 203 GLU A O 1
ATOM 1609 N N . GLN A 1 204 ? -22.661 4.443 4.112 1.00 94.25 204 GL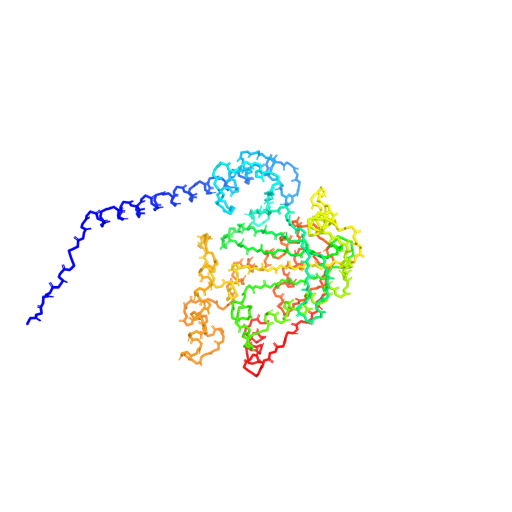N A N 1
ATOM 1610 C CA . GLN A 1 204 ? -22.569 2.975 4.045 1.00 94.25 204 GLN A CA 1
ATOM 1611 C C . GLN A 1 204 ? -21.498 2.376 4.957 1.00 94.25 204 GLN A C 1
ATOM 1613 O O . GLN A 1 204 ? -21.459 1.156 5.131 1.00 94.25 204 GLN A O 1
ATOM 1618 N N . LEU A 1 205 ? -20.641 3.208 5.553 1.00 92.44 205 LEU A N 1
ATOM 1619 C CA . LEU A 1 205 ? -19.571 2.754 6.426 1.00 92.44 205 LEU A CA 1
ATOM 1620 C C . LEU A 1 205 ? -19.481 3.591 7.694 1.00 92.44 205 LEU A C 1
ATOM 1622 O O . LEU A 1 205 ? -19.480 4.819 7.654 1.00 92.44 205 LEU A O 1
ATOM 1626 N N . THR A 1 206 ? -19.317 2.911 8.823 1.00 90.25 206 THR A N 1
ATOM 1627 C CA . THR A 1 206 ? -19.050 3.540 10.113 1.00 90.25 206 THR A CA 1
ATOM 1628 C C . THR A 1 206 ? -17.605 3.295 10.537 1.00 90.25 206 THR A C 1
ATOM 1630 O O . THR A 1 206 ? -17.063 2.200 10.379 1.00 90.25 206 THR A O 1
ATOM 1633 N N . TYR A 1 207 ? -16.965 4.342 11.064 1.00 89.06 207 TYR A N 1
ATOM 1634 C CA . TYR A 1 207 ? -15.664 4.241 11.718 1.00 89.06 207 TYR A CA 1
ATOM 1635 C C . TYR A 1 207 ? -15.850 4.371 13.229 1.00 89.06 207 TYR A C 1
ATOM 1637 O O . TYR A 1 207 ? -16.163 5.459 13.717 1.00 89.06 207 TYR A O 1
ATOM 1645 N N . GLN A 1 208 ? -15.691 3.268 13.961 1.00 84.94 208 GLN A N 1
ATOM 1646 C CA . GLN A 1 208 ? -15.918 3.214 15.405 1.00 84.94 208 GLN A CA 1
ATOM 1647 C C . GLN A 1 208 ? -14.849 2.352 16.083 1.00 84.94 208 GLN A C 1
ATOM 1649 O O . GLN A 1 208 ? -14.602 1.227 15.660 1.00 84.94 208 GLN A O 1
ATOM 1654 N N . ASP A 1 209 ? -14.217 2.880 17.136 1.00 84.44 209 ASP A N 1
ATOM 1655 C CA . ASP A 1 209 ? -13.227 2.181 17.976 1.00 84.44 209 ASP A CA 1
ATOM 1656 C C . ASP A 1 209 ? -12.035 1.562 17.209 1.00 84.44 209 ASP A C 1
ATOM 1658 O O . ASP A 1 209 ? -11.454 0.547 17.611 1.00 84.44 209 ASP A O 1
ATOM 1662 N N . GLY A 1 210 ? -11.648 2.169 16.083 1.00 85.06 210 GLY A N 1
ATOM 1663 C CA . GLY A 1 210 ? -10.592 1.641 15.213 1.00 85.06 210 GLY A CA 1
ATOM 1664 C C . GLY A 1 210 ? -11.065 0.654 14.146 1.00 85.06 210 GLY A C 1
ATOM 1665 O O . GLY A 1 210 ? -10.232 0.037 13.493 1.00 85.06 210 GLY A O 1
ATOM 1666 N N . TYR A 1 211 ? -12.377 0.463 13.986 1.00 91.06 211 TYR A N 1
ATOM 1667 C CA . TYR A 1 211 ? -12.965 -0.484 13.040 1.00 91.06 211 TYR A CA 1
ATOM 1668 C C . TYR A 1 211 ? -13.749 0.242 11.942 1.00 91.06 211 TYR A C 1
ATOM 1670 O O . TYR A 1 211 ? -14.532 1.147 12.221 1.00 91.06 211 TYR A O 1
ATOM 1678 N N . HIS A 1 212 ? -13.572 -0.203 10.700 1.00 92.38 212 HIS A N 1
ATOM 1679 C CA . HIS A 1 212 ? -14.231 0.257 9.479 1.00 92.38 212 HIS A CA 1
ATOM 1680 C C . HIS A 1 212 ? -15.337 -0.728 9.079 1.00 92.38 212 HIS A C 1
ATOM 1682 O O . HIS A 1 212 ? -15.082 -1.699 8.370 1.00 92.38 212 HIS A O 1
ATOM 1688 N N . LYS A 1 213 ? -16.567 -0.513 9.549 1.00 91.88 213 LYS A N 1
ATOM 1689 C CA . LYS A 1 213 ? -17.667 -1.474 9.379 1.00 91.88 213 LYS A CA 1
ATOM 1690 C C . LYS A 1 213 ? -18.626 -1.030 8.281 1.00 91.88 213 LYS A C 1
ATOM 1692 O O . LYS A 1 213 ? -19.224 0.041 8.382 1.00 91.88 213 LYS A O 1
ATOM 1697 N N . PHE A 1 214 ? -18.794 -1.859 7.255 1.00 90.94 214 PHE A N 1
ATOM 1698 C CA . PHE A 1 214 ? -19.852 -1.675 6.263 1.00 90.94 214 PHE A CA 1
ATOM 1699 C C . PHE A 1 214 ? -21.226 -2.006 6.856 1.00 90.94 214 PHE A C 1
ATOM 1701 O O . PHE A 1 214 ? -21.344 -2.861 7.732 1.00 90.94 214 PHE A O 1
ATOM 1708 N N . LYS A 1 215 ? -22.271 -1.329 6.367 1.00 88.50 215 LYS A N 1
ATOM 1709 C CA . LYS A 1 215 ? -23.670 -1.666 6.680 1.00 88.50 215 LYS A CA 1
ATOM 1710 C C . LYS A 1 215 ? -24.095 -2.996 6.057 1.00 88.50 215 LYS A C 1
ATOM 1712 O O . LYS A 1 215 ? -24.907 -3.712 6.637 1.00 88.50 215 LYS A O 1
ATOM 1717 N N . THR A 1 216 ? -23.577 -3.301 4.870 1.00 77.56 216 THR A N 1
ATOM 1718 C CA . THR A 1 216 ? -23.852 -4.542 4.148 1.00 77.56 216 THR A CA 1
ATOM 1719 C C . THR A 1 216 ? -22.824 -5.608 4.513 1.00 77.56 216 THR A C 1
ATOM 1721 O O . THR A 1 216 ? -21.627 -5.338 4.614 1.00 77.56 216 THR A O 1
ATOM 1724 N N . ASN A 1 217 ? -23.306 -6.834 4.716 1.00 72.50 217 ASN A N 1
ATOM 1725 C CA . ASN A 1 217 ? -22.472 -7.974 5.075 1.00 72.50 217 ASN A CA 1
ATOM 1726 C C . ASN A 1 217 ? -22.180 -8.807 3.825 1.00 72.50 217 ASN A C 1
ATOM 1728 O O . ASN A 1 217 ? -23.073 -9.452 3.280 1.00 72.50 217 ASN A O 1
ATOM 1732 N N . GLY A 1 218 ? -20.920 -8.816 3.409 1.00 89.12 218 GLY A N 1
ATOM 1733 C CA . GLY A 1 218 ? -20.358 -9.761 2.449 1.00 89.12 218 GLY A CA 1
ATOM 1734 C C . GLY A 1 218 ? -18.954 -10.174 2.900 1.00 89.12 218 GLY A C 1
ATOM 1735 O O . GLY A 1 218 ? -18.440 -9.620 3.878 1.00 89.12 218 GLY A O 1
ATOM 1736 N N . PRO A 1 219 ? -18.330 -11.179 2.265 1.00 94.88 219 PRO A N 1
ATOM 1737 C CA . PRO A 1 219 ? -17.010 -11.646 2.676 1.00 94.88 219 PRO A CA 1
ATOM 1738 C C . PRO A 1 219 ? -15.959 -10.542 2.508 1.00 94.88 219 PRO A C 1
ATOM 1740 O O . PRO A 1 219 ? -15.975 -9.805 1.520 1.00 94.88 219 PRO A O 1
ATOM 1743 N N . GLY A 1 220 ? -15.034 -10.454 3.465 1.00 96.94 220 GLY A N 1
ATOM 1744 C CA . GLY A 1 220 ? -14.007 -9.420 3.501 1.00 96.94 220 GLY A CA 1
ATOM 1745 C C . GLY A 1 220 ? -12.934 -9.566 2.429 1.00 96.94 220 GLY A C 1
ATOM 1746 O O . GLY A 1 220 ? -12.338 -10.634 2.269 1.00 96.94 220 GLY A O 1
ATOM 1747 N N . PHE A 1 221 ? -12.620 -8.459 1.762 1.00 98.38 221 PHE A N 1
ATOM 1748 C CA . PHE A 1 221 ? -11.466 -8.306 0.882 1.00 98.38 221 PHE A CA 1
ATOM 1749 C C . PHE A 1 221 ? -10.596 -7.144 1.353 1.00 98.38 221 PHE A C 1
ATOM 1751 O O . PHE A 1 221 ? -11.091 -6.059 1.661 1.00 98.38 221 PHE A O 1
ATOM 1758 N N . VAL A 1 222 ? -9.283 -7.366 1.352 1.00 98.50 222 VAL A N 1
ATOM 1759 C CA . VAL A 1 222 ? -8.275 -6.349 1.650 1.00 98.50 222 VAL A CA 1
ATOM 1760 C C . VAL A 1 222 ? -7.328 -6.213 0.463 1.00 98.50 222 VAL A C 1
ATOM 1762 O O . VAL A 1 222 ? -6.601 -7.142 0.094 1.00 98.50 222 VAL A O 1
ATOM 1765 N N . PHE A 1 223 ? -7.337 -5.024 -0.120 1.00 98.25 223 PHE A N 1
ATOM 1766 C CA . PHE A 1 223 ? -6.440 -4.571 -1.171 1.00 98.25 223 PHE A CA 1
ATOM 1767 C C . PHE A 1 223 ? -5.314 -3.775 -0.520 1.00 98.25 223 PHE A C 1
ATOM 1769 O O . PHE A 1 223 ? -5.598 -2.853 0.235 1.00 98.25 223 PHE A O 1
ATOM 1776 N N . ILE A 1 224 ? -4.054 -4.093 -0.812 1.00 98.19 224 ILE A N 1
ATOM 1777 C CA . ILE A 1 224 ? -2.898 -3.297 -0.372 1.00 98.19 224 ILE A CA 1
ATOM 1778 C C . ILE A 1 224 ? -2.039 -2.999 -1.596 1.00 98.19 224 ILE A C 1
ATOM 1780 O O . ILE A 1 224 ? -1.446 -3.912 -2.168 1.00 98.19 224 ILE A O 1
ATOM 1784 N N . HIS A 1 225 ? -1.972 -1.737 -2.000 1.00 96.62 225 HIS A N 1
ATOM 1785 C CA . HIS A 1 225 ? -1.151 -1.280 -3.115 1.00 96.62 225 HIS A CA 1
ATOM 1786 C C . HIS A 1 225 ? 0.007 -0.428 -2.598 1.00 96.62 225 HIS A C 1
ATOM 1788 O O . HIS A 1 225 ? -0.220 0.630 -2.019 1.00 96.62 225 HIS A O 1
ATOM 1794 N N . PHE A 1 226 ? 1.241 -0.884 -2.800 1.00 94.81 226 PHE A N 1
ATOM 1795 C CA . PHE A 1 226 ? 2.451 -0.170 -2.396 1.00 94.81 226 PHE A CA 1
ATOM 1796 C C . PHE A 1 226 ? 2.926 0.756 -3.516 1.00 94.81 226 PHE A C 1
ATOM 1798 O O . PHE A 1 226 ? 3.554 0.288 -4.469 1.00 94.81 226 PHE A O 1
ATOM 1805 N N . ASP A 1 227 ? 2.669 2.058 -3.395 1.00 91.19 227 ASP A N 1
ATOM 1806 C CA . ASP A 1 227 ? 2.998 3.045 -4.431 1.00 91.19 227 ASP A CA 1
ATOM 1807 C C . ASP A 1 227 ? 4.514 3.206 -4.589 1.00 91.19 227 ASP A C 1
ATOM 1809 O O . ASP A 1 227 ? 5.035 3.259 -5.704 1.00 91.19 227 ASP A O 1
ATOM 1813 N N . SER A 1 228 ? 5.240 3.233 -3.471 1.00 89.38 228 SER A N 1
ATOM 1814 C CA . SER A 1 228 ? 6.695 3.417 -3.426 1.00 89.38 228 SER A CA 1
ATOM 1815 C C . SER A 1 228 ? 7.509 2.155 -3.726 1.00 89.38 228 SER A C 1
ATOM 1817 O O . SER A 1 228 ? 8.714 2.261 -3.947 1.00 89.38 228 SER A O 1
ATOM 1819 N N . GLN A 1 229 ? 6.879 0.979 -3.832 1.00 89.56 229 GLN A N 1
ATOM 1820 C CA . GLN A 1 229 ? 7.571 -0.281 -4.146 1.00 89.56 229 GLN A CA 1
ATOM 1821 C C . GLN A 1 229 ? 7.612 -0.616 -5.644 1.00 89.56 229 GLN A C 1
ATOM 1823 O O . GLN A 1 229 ? 7.612 -1.791 -6.027 1.00 89.56 229 GLN A O 1
ATOM 1828 N N . ASN A 1 230 ? 7.667 0.395 -6.510 1.00 88.56 230 ASN A N 1
ATOM 1829 C CA . ASN A 1 230 ? 7.866 0.169 -7.941 1.00 88.56 230 ASN A CA 1
ATOM 1830 C C . ASN A 1 230 ? 9.168 -0.607 -8.210 1.00 88.56 230 ASN A C 1
ATOM 1832 O O . ASN A 1 230 ? 10.095 -0.556 -7.401 1.00 88.56 230 ASN A O 1
ATOM 1836 N N . GLY A 1 231 ? 9.224 -1.377 -9.300 1.00 87.31 231 GLY A N 1
ATOM 1837 C CA . GLY A 1 231 ? 10.401 -2.203 -9.608 1.00 87.31 231 GLY A CA 1
ATOM 1838 C C . GLY A 1 231 ? 10.825 -3.120 -8.456 1.00 87.31 231 GLY A C 1
ATOM 1839 O O . GLY A 1 231 ? 11.995 -3.179 -8.113 1.00 87.31 231 GLY A O 1
ATOM 1840 N N . MET A 1 232 ? 9.871 -3.787 -7.794 1.00 89.62 232 MET A N 1
ATOM 1841 C CA . MET A 1 232 ? 10.159 -4.656 -6.640 1.00 89.62 232 MET A CA 1
ATOM 1842 C C . MET A 1 232 ? 10.856 -3.936 -5.468 1.00 89.62 232 MET A C 1
ATOM 1844 O O . MET A 1 232 ? 11.655 -4.536 -4.756 1.00 89.62 232 MET A O 1
ATOM 1848 N N . GLY A 1 233 ? 10.539 -2.658 -5.248 1.00 88.88 233 GLY A N 1
ATOM 1849 C CA . GLY A 1 233 ? 11.166 -1.853 -4.199 1.00 88.88 233 GLY A CA 1
ATOM 1850 C C . GLY A 1 233 ? 12.528 -1.288 -4.589 1.00 88.88 233 GLY A C 1
ATOM 1851 O O . GLY A 1 233 ? 13.339 -1.016 -3.710 1.00 88.88 233 GLY A O 1
ATOM 1852 N N . SER A 1 234 ? 12.792 -1.064 -5.877 1.00 90.06 234 SER A N 1
ATOM 1853 C CA . SER A 1 234 ? 14.090 -0.571 -6.358 1.00 90.06 234 SER A CA 1
ATOM 1854 C C . SER A 1 234 ? 14.512 0.786 -5.793 1.00 90.06 234 SER A C 1
ATOM 1856 O O . SER A 1 234 ? 15.687 1.148 -5.844 1.00 90.06 234 SER A O 1
ATOM 1858 N N . GLY A 1 235 ? 13.587 1.537 -5.192 1.00 89.38 235 GLY A N 1
ATOM 1859 C CA . GLY A 1 235 ? 13.896 2.758 -4.451 1.00 89.3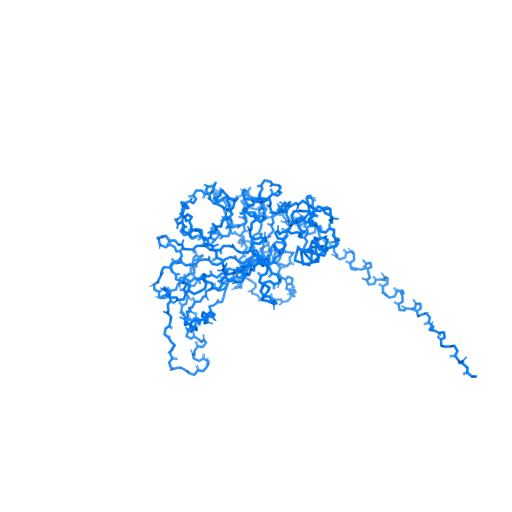8 235 GLY A CA 1
ATOM 1860 C C . GLY A 1 235 ? 14.757 2.528 -3.205 1.00 89.38 235 GLY A C 1
ATOM 1861 O O . GLY A 1 235 ? 15.480 3.441 -2.807 1.00 89.38 235 GLY A O 1
ATOM 1862 N N . ILE A 1 236 ? 14.727 1.320 -2.633 1.00 89.00 236 ILE A N 1
ATOM 1863 C CA . ILE A 1 236 ? 15.442 0.959 -1.407 1.00 89.00 236 ILE A CA 1
ATOM 1864 C C . ILE A 1 236 ? 16.955 0.996 -1.650 1.00 89.00 236 ILE A C 1
ATOM 1866 O O . ILE A 1 236 ? 17.471 0.551 -2.678 1.00 89.00 236 ILE A O 1
ATOM 1870 N N . THR A 1 237 ? 17.684 1.538 -0.681 1.00 84.88 237 THR A N 1
ATOM 1871 C CA . THR A 1 237 ? 19.139 1.422 -0.599 1.00 84.88 237 THR A CA 1
ATOM 1872 C C . THR A 1 237 ? 19.497 1.109 0.852 1.00 84.88 237 THR A C 1
ATOM 1874 O O . THR A 1 237 ? 19.103 1.883 1.724 1.00 84.88 237 THR A O 1
ATOM 1877 N N . PRO A 1 238 ? 20.200 -0.012 1.116 1.00 80.31 238 PRO A N 1
ATOM 1878 C CA . PRO A 1 238 ? 20.552 -0.424 2.472 1.00 80.31 238 PRO A CA 1
ATOM 1879 C C . PRO A 1 238 ? 21.194 0.696 3.288 1.00 80.31 238 PRO A C 1
ATOM 1881 O O . PRO A 1 238 ? 22.097 1.380 2.800 1.00 80.31 238 PRO A O 1
ATOM 1884 N N . GLY A 1 239 ? 20.750 0.860 4.534 1.00 76.25 239 GLY A N 1
ATOM 1885 C CA . GLY A 1 239 ? 21.325 1.831 5.471 1.00 76.25 239 GLY A CA 1
ATOM 1886 C C . GLY A 1 239 ? 21.056 3.311 5.163 1.00 76.25 239 GLY A C 1
ATOM 1887 O O . GLY A 1 239 ? 21.589 4.174 5.862 1.00 76.25 239 GLY A O 1
ATOM 1888 N N . GLU A 1 240 ? 20.236 3.634 4.160 1.00 82.69 240 GLU A N 1
ATOM 1889 C CA . GLU A 1 240 ? 19.885 5.012 3.808 1.00 82.69 240 GLU A CA 1
ATOM 1890 C C . GLU A 1 240 ? 18.448 5.349 4.232 1.00 82.69 240 GLU A C 1
ATOM 1892 O O . GLU A 1 240 ? 17.494 4.671 3.855 1.00 82.69 240 GLU A O 1
ATOM 1897 N N . PHE A 1 241 ? 18.261 6.456 4.958 1.00 81.31 241 PHE A N 1
ATOM 1898 C CA . PHE A 1 241 ? 16.927 7.024 5.154 1.00 81.31 241 PHE A CA 1
ATOM 1899 C C . PHE A 1 241 ? 16.481 7.748 3.879 1.00 81.31 241 PHE A C 1
ATOM 1901 O O . PHE A 1 241 ? 17.095 8.738 3.482 1.00 81.31 241 PHE A O 1
ATOM 1908 N N . SER A 1 242 ? 15.386 7.290 3.271 1.00 82.12 242 SER A N 1
ATOM 1909 C CA . SER A 1 242 ? 14.814 7.920 2.081 1.00 82.12 242 SER A CA 1
ATOM 1910 C C . SER A 1 242 ? 13.412 8.458 2.341 1.00 82.12 242 SER A C 1
ATOM 1912 O O . SER A 1 242 ? 12.502 7.708 2.700 1.00 82.12 242 SER A O 1
ATOM 1914 N N . SER A 1 243 ? 13.229 9.764 2.126 1.00 78.62 243 SER A N 1
ATOM 1915 C CA . SER A 1 243 ? 11.909 10.405 2.146 1.00 78.62 243 SER A CA 1
ATOM 1916 C C . SER A 1 243 ? 11.134 10.227 0.839 1.00 78.62 243 SER A C 1
ATOM 1918 O O . SER A 1 243 ? 9.947 10.527 0.800 1.00 78.62 243 SER A O 1
ATOM 1920 N N . ASP A 1 244 ? 11.799 9.793 -0.234 1.00 83.69 244 ASP A N 1
ATOM 1921 C CA . ASP A 1 244 ? 11.230 9.716 -1.581 1.00 83.69 244 ASP A CA 1
ATOM 1922 C C . ASP A 1 244 ? 11.603 8.393 -2.259 1.00 83.69 244 ASP A C 1
ATOM 1924 O O . ASP A 1 244 ? 12.322 8.327 -3.262 1.00 83.69 244 ASP A O 1
ATOM 1928 N N . LEU A 1 245 ? 11.111 7.301 -1.671 1.00 87.69 245 LEU A N 1
ATOM 1929 C CA . LEU A 1 245 ? 11.244 5.971 -2.260 1.00 87.69 245 LEU A CA 1
ATOM 1930 C C . LEU A 1 245 ? 10.537 5.885 -3.617 1.00 87.69 245 LEU A C 1
ATOM 1932 O O . LEU A 1 245 ? 11.034 5.211 -4.517 1.00 87.69 245 LEU A O 1
ATOM 1936 N N . PHE A 1 246 ? 9.426 6.608 -3.792 1.00 88.06 246 PHE A N 1
ATOM 1937 C CA . PHE A 1 246 ? 8.635 6.590 -5.018 1.00 88.06 246 PHE A CA 1
ATOM 1938 C C . PHE A 1 246 ? 9.437 7.046 -6.239 1.00 88.06 246 PHE A C 1
ATOM 1940 O O . PHE A 1 246 ? 9.560 6.281 -7.199 1.00 88.06 246 PHE A O 1
ATOM 1947 N N . ASN A 1 247 ? 10.013 8.255 -6.229 1.00 87.00 247 ASN A N 1
ATOM 1948 C CA . ASN A 1 247 ? 10.730 8.752 -7.407 1.00 87.00 247 ASN A CA 1
ATOM 1949 C C . ASN A 1 247 ? 11.984 7.925 -7.695 1.00 87.00 247 ASN A C 1
ATOM 1951 O O . ASN A 1 247 ? 12.278 7.639 -8.860 1.00 87.00 247 ASN A O 1
ATOM 1955 N N . ARG A 1 248 ? 12.686 7.477 -6.646 1.00 89.69 248 ARG A N 1
ATOM 1956 C CA . ARG A 1 248 ? 13.849 6.591 -6.783 1.00 89.69 248 ARG A CA 1
ATOM 1957 C C . ARG A 1 248 ? 13.473 5.277 -7.454 1.00 89.69 248 ARG A C 1
ATOM 1959 O O . ARG A 1 248 ? 14.098 4.916 -8.449 1.00 89.69 248 ARG A O 1
ATOM 1966 N N . ALA A 1 249 ? 12.443 4.602 -6.946 1.00 90.44 249 ALA A N 1
ATOM 1967 C CA . ALA A 1 249 ? 11.951 3.346 -7.501 1.00 90.44 249 ALA A CA 1
ATOM 1968 C C . ALA A 1 249 ? 11.486 3.529 -8.950 1.00 90.44 249 ALA A C 1
ATOM 1970 O O . ALA A 1 249 ? 11.820 2.749 -9.835 1.00 90.44 249 ALA A O 1
ATOM 1971 N N . SER A 1 250 ? 10.773 4.623 -9.216 1.00 88.00 250 SER A N 1
ATOM 1972 C CA . SER A 1 250 ? 10.282 4.978 -10.545 1.00 88.00 250 SER A CA 1
ATOM 1973 C C . SER A 1 250 ? 11.433 5.094 -11.558 1.00 88.00 250 SER A C 1
ATOM 1975 O O . SER A 1 250 ? 11.382 4.478 -12.625 1.00 88.00 250 SER A O 1
ATOM 1977 N N . LEU A 1 251 ? 12.490 5.857 -11.260 1.00 89.62 251 LEU A N 1
ATOM 1978 C CA . LEU A 1 251 ? 13.623 6.004 -12.183 1.00 89.62 251 LEU A CA 1
ATOM 1979 C C . LEU A 1 251 ? 14.448 4.722 -12.315 1.00 89.62 251 LEU A C 1
ATOM 1981 O O . LEU A 1 251 ? 14.772 4.328 -13.436 1.00 89.62 251 LEU A O 1
ATOM 1985 N N . ARG A 1 252 ? 14.754 4.055 -11.199 1.00 91.19 252 ARG A N 1
ATOM 1986 C CA . ARG A 1 252 ? 15.558 2.825 -11.197 1.00 91.19 252 ARG A CA 1
ATOM 1987 C C . ARG A 1 252 ? 14.876 1.693 -11.958 1.00 91.19 252 ARG A C 1
ATOM 1989 O O . ARG A 1 252 ? 15.515 1.103 -12.818 1.00 91.19 252 ARG A O 1
ATOM 1996 N N . HIS A 1 253 ? 13.563 1.517 -11.792 1.00 90.06 253 HIS A N 1
ATOM 1997 C CA . HIS A 1 253 ? 12.791 0.516 -12.540 1.00 90.06 253 HIS A CA 1
ATOM 1998 C C . HIS A 1 253 ? 12.866 0.703 -14.060 1.00 90.06 253 HIS A C 1
ATOM 2000 O O . HIS A 1 253 ? 12.947 -0.258 -14.821 1.00 90.06 253 HIS A O 1
ATOM 2006 N N . ARG A 1 254 ? 12.884 1.955 -14.535 1.00 89.31 254 ARG A N 1
ATOM 2007 C CA . ARG A 1 254 ? 13.092 2.243 -15.966 1.00 89.31 254 ARG A CA 1
ATOM 2008 C C . ARG A 1 254 ? 14.521 1.918 -16.399 1.00 89.31 254 ARG A C 1
ATOM 2010 O O . ARG A 1 254 ? 14.723 1.415 -17.505 1.00 89.31 254 ARG A O 1
ATOM 2017 N N . GLY A 1 255 ? 15.492 2.194 -15.529 1.00 91.50 255 GLY A N 1
ATOM 2018 C CA . GLY A 1 255 ? 16.890 1.814 -15.713 1.00 91.50 255 GLY A CA 1
ATOM 2019 C C . GLY A 1 255 ? 17.065 0.303 -15.846 1.00 91.50 255 GLY A C 1
ATOM 2020 O O . GLY A 1 255 ? 17.706 -0.131 -16.794 1.00 91.50 255 GLY A O 1
ATOM 2021 N N . GLU A 1 256 ? 16.425 -0.485 -14.978 1.00 91.38 256 GLU A N 1
ATOM 2022 C CA . GLU A 1 256 ? 16.445 -1.956 -14.996 1.00 91.38 256 GLU A CA 1
ATOM 2023 C C . GLU A 1 256 ? 15.966 -2.509 -16.341 1.00 91.38 256 GLU A C 1
ATOM 2025 O O . GLU A 1 256 ? 16.677 -3.286 -16.973 1.00 91.38 256 GLU A O 1
ATOM 2030 N N . TYR A 1 257 ? 14.805 -2.060 -16.836 1.00 89.00 257 TYR A N 1
ATOM 2031 C CA . TYR A 1 257 ? 14.309 -2.508 -18.143 1.00 89.00 257 TYR A CA 1
ATOM 2032 C C . TYR A 1 257 ? 15.202 -2.078 -19.302 1.00 89.00 257 TYR A C 1
ATOM 2034 O O . TYR A 1 257 ? 15.359 -2.824 -20.269 1.00 89.00 257 TYR A O 1
ATOM 2042 N N . SER A 1 258 ? 15.772 -0.875 -19.221 1.00 92.75 258 SER A N 1
ATOM 2043 C CA . SER A 1 258 ? 16.691 -0.380 -20.247 1.00 92.75 258 SER A CA 1
ATOM 2044 C C . SER A 1 258 ? 17.957 -1.235 -20.264 1.00 92.75 258 SER A C 1
ATOM 2046 O O . SER A 1 258 ? 18.396 -1.665 -21.327 1.00 92.75 258 SER A O 1
ATOM 2048 N N . ALA A 1 259 ? 18.507 -1.538 -19.089 1.00 94.50 259 ALA A N 1
ATOM 2049 C CA . ALA A 1 259 ? 19.678 -2.380 -18.922 1.00 94.50 259 ALA A CA 1
ATOM 2050 C C . ALA A 1 259 ? 19.420 -3.809 -19.412 1.00 94.50 259 ALA A C 1
ATOM 2052 O O . ALA A 1 259 ? 20.232 -4.355 -20.154 1.00 94.50 259 ALA A O 1
ATOM 2053 N N . GLU A 1 260 ? 18.263 -4.384 -19.088 1.00 91.62 260 GLU A N 1
ATOM 2054 C CA . GLU A 1 260 ? 17.864 -5.701 -19.579 1.00 91.62 260 GLU A CA 1
ATOM 2055 C C . GLU A 1 260 ? 17.888 -5.772 -21.113 1.00 91.62 260 GLU A C 1
ATOM 2057 O O . GLU A 1 260 ? 18.472 -6.689 -21.689 1.00 91.62 260 GLU A O 1
ATOM 2062 N N . GLN A 1 261 ? 17.313 -4.769 -21.785 1.00 90.50 261 GLN A N 1
ATOM 2063 C CA . GLN A 1 261 ? 17.242 -4.723 -23.247 1.00 90.50 261 GLN A CA 1
ATOM 2064 C C . GLN A 1 261 ? 18.594 -4.419 -23.903 1.00 90.50 261 GLN A C 1
ATOM 2066 O O . GLN A 1 261 ? 18.949 -5.050 -24.899 1.00 90.50 261 GLN A O 1
ATOM 2071 N N . ILE A 1 262 ? 19.352 -3.467 -23.355 1.00 95.62 262 ILE A N 1
ATOM 2072 C CA . ILE A 1 262 ? 20.654 -3.050 -23.894 1.00 95.62 262 ILE A CA 1
ATOM 2073 C C . ILE A 1 262 ? 21.683 -4.170 -23.729 1.00 95.62 262 ILE A C 1
ATOM 2075 O O . ILE A 1 262 ? 22.396 -4.498 -24.678 1.00 95.62 262 ILE A O 1
ATOM 2079 N N . PHE A 1 263 ? 21.744 -4.776 -22.542 1.00 95.62 263 PHE A N 1
ATOM 2080 C CA . PHE A 1 263 ? 22.718 -5.817 -22.216 1.00 95.62 263 PHE A CA 1
ATOM 2081 C C . PHE A 1 263 ? 22.222 -7.232 -22.528 1.00 95.62 263 PHE A C 1
ATOM 2083 O O . PHE A 1 263 ? 22.988 -8.179 -22.372 1.00 95.62 263 PHE A O 1
ATOM 2090 N N . LYS A 1 264 ? 20.976 -7.383 -23.005 1.00 93.31 264 LYS A N 1
ATOM 2091 C CA . LYS A 1 264 ? 20.345 -8.669 -23.352 1.00 93.31 264 LYS A CA 1
ATOM 2092 C C . LYS A 1 264 ? 20.459 -9.694 -22.221 1.00 93.31 264 LYS A C 1
ATOM 2094 O O . LYS A 1 264 ? 20.869 -10.833 -22.438 1.00 93.31 264 LYS A O 1
ATOM 2099 N N . THR A 1 265 ? 20.139 -9.256 -21.013 1.00 92.56 265 THR A N 1
ATOM 2100 C CA . THR A 1 265 ? 20.237 -10.069 -19.797 1.00 92.56 265 THR A CA 1
ATOM 2101 C C . THR A 1 265 ? 18.845 -10.409 -19.263 1.00 92.56 265 THR A C 1
ATOM 2103 O O . THR A 1 265 ? 17.844 -10.064 -19.886 1.00 92.56 265 THR A O 1
ATOM 2106 N N . THR A 1 266 ? 18.765 -11.142 -18.157 1.00 91.44 266 THR A N 1
ATOM 2107 C CA . THR A 1 266 ? 17.492 -11.469 -17.506 1.00 91.44 266 THR A CA 1
ATOM 2108 C C . THR A 1 266 ? 16.984 -10.310 -16.652 1.00 91.44 266 THR A C 1
ATOM 2110 O O . THR A 1 266 ? 17.691 -9.317 -16.461 1.00 91.44 266 THR A O 1
ATOM 2113 N N . MET A 1 267 ? 15.780 -10.439 -16.090 1.00 88.69 267 MET A N 1
ATOM 2114 C CA . MET A 1 267 ? 15.254 -9.473 -15.126 1.00 88.69 267 MET A CA 1
ATOM 2115 C C . MET A 1 267 ? 16.232 -9.185 -13.984 1.00 88.69 267 MET A C 1
ATOM 2117 O O . MET A 1 267 ? 16.591 -8.026 -13.784 1.00 88.69 267 MET A O 1
ATOM 2121 N N . ALA A 1 268 ? 16.692 -10.211 -13.258 1.00 92.38 268 ALA A N 1
ATOM 2122 C CA . ALA A 1 268 ? 17.690 -10.039 -12.201 1.00 92.38 268 ALA A CA 1
ATOM 2123 C C . ALA A 1 268 ? 18.979 -9.399 -12.746 1.00 92.38 268 ALA A C 1
ATOM 2125 O O . ALA A 1 268 ? 19.542 -8.493 -12.130 1.00 92.38 268 ALA A O 1
ATOM 2126 N N . GLY A 1 269 ? 19.394 -9.793 -13.952 1.00 93.38 269 GLY A N 1
ATOM 2127 C CA . GLY A 1 269 ? 20.493 -9.158 -14.669 1.00 93.38 269 GLY A CA 1
ATOM 2128 C C . GLY A 1 269 ? 20.314 -7.646 -14.863 1.00 93.38 269 GLY A C 1
ATOM 2129 O O . GLY A 1 269 ? 21.263 -6.893 -14.656 1.00 93.38 269 GLY A O 1
ATOM 2130 N N . GLY A 1 270 ? 19.105 -7.182 -15.189 1.00 93.44 270 GLY A N 1
ATOM 2131 C CA . GLY A 1 270 ? 18.778 -5.761 -15.332 1.00 93.44 270 GLY A CA 1
ATOM 2132 C C . GLY A 1 270 ? 18.987 -4.956 -14.043 1.00 93.44 270 GLY A C 1
ATOM 2133 O O . GLY A 1 270 ? 19.551 -3.863 -14.103 1.00 93.44 270 GLY A O 1
ATOM 2134 N N . PHE A 1 271 ? 18.617 -5.512 -12.880 1.00 93.25 271 PHE A N 1
ATOM 2135 C CA . PHE A 1 271 ? 18.918 -4.915 -11.566 1.00 93.25 271 PHE A CA 1
ATOM 2136 C C . PHE A 1 271 ? 20.426 -4.807 -11.338 1.00 93.25 271 PHE A C 1
ATOM 2138 O O . PHE A 1 271 ? 20.945 -3.717 -11.080 1.00 93.25 271 PHE A O 1
ATOM 2145 N N . THR A 1 272 ? 21.143 -5.922 -11.500 1.00 94.62 272 THR A N 1
ATOM 2146 C CA . THR A 1 272 ? 22.590 -5.965 -11.236 1.00 94.62 272 THR A CA 1
ATOM 2147 C C . THR A 1 272 ? 23.384 -5.035 -12.154 1.00 94.62 272 THR A C 1
ATOM 2149 O O . THR A 1 272 ? 24.337 -4.398 -11.711 1.00 94.62 272 THR A O 1
ATOM 2152 N N . ALA A 1 273 ? 22.957 -4.873 -13.410 1.00 94.88 273 ALA A N 1
ATOM 2153 C CA . ALA A 1 273 ? 23.604 -3.999 -14.384 1.00 94.88 273 ALA A CA 1
ATOM 2154 C C . ALA A 1 273 ? 23.559 -2.509 -14.003 1.00 94.88 273 ALA A C 1
ATOM 2156 O O . ALA A 1 273 ? 24.416 -1.744 -14.446 1.00 94.88 273 ALA A O 1
ATOM 2157 N N . ILE A 1 274 ? 22.597 -2.092 -13.173 1.00 91.06 274 ILE A N 1
ATOM 2158 C CA . ILE A 1 274 ? 22.534 -0.732 -12.619 1.00 91.06 274 ILE A CA 1
ATOM 2159 C C . ILE A 1 274 ? 22.984 -0.662 -11.151 1.00 91.06 274 ILE A C 1
ATOM 2161 O O . ILE A 1 274 ? 22.771 0.353 -10.487 1.00 91.06 274 ILE A O 1
ATOM 2165 N N . GLY A 1 275 ? 23.620 -1.724 -10.648 1.00 90.38 275 GLY A N 1
ATOM 2166 C CA . GLY A 1 275 ? 24.177 -1.790 -9.297 1.00 90.38 275 GLY A CA 1
ATOM 2167 C C . GLY A 1 275 ? 23.143 -2.017 -8.194 1.00 90.38 275 GLY A C 1
ATOM 2168 O O . GLY A 1 275 ? 23.376 -1.599 -7.061 1.00 90.38 275 GLY A O 1
ATOM 2169 N N . LEU A 1 276 ? 22.001 -2.633 -8.510 1.00 90.31 276 LEU A N 1
ATOM 2170 C CA . LEU A 1 276 ? 20.985 -3.003 -7.526 1.00 90.31 276 LEU A CA 1
ATOM 2171 C C . LEU A 1 276 ? 20.956 -4.510 -7.292 1.00 90.31 276 LEU A C 1
ATOM 2173 O O . LEU A 1 276 ? 21.160 -5.307 -8.208 1.00 90.31 276 LEU A O 1
ATOM 2177 N N . GLU A 1 277 ? 20.622 -4.883 -6.061 1.00 89.19 277 GLU A N 1
ATOM 2178 C CA . GLU A 1 277 ? 20.272 -6.258 -5.728 1.00 89.19 277 GLU A CA 1
ATOM 2179 C C . GLU A 1 277 ? 18.935 -6.640 -6.382 1.00 89.19 277 GLU A C 1
ATOM 2181 O O . GLU A 1 277 ? 17.999 -5.829 -6.381 1.00 89.19 277 GLU A O 1
ATOM 2186 N N . PRO A 1 278 ? 18.804 -7.863 -6.920 1.00 89.38 278 PRO A N 1
ATOM 2187 C CA . PRO A 1 278 ? 17.516 -8.388 -7.347 1.00 89.38 278 PRO A CA 1
ATOM 2188 C C . PRO A 1 278 ? 16.532 -8.450 -6.166 1.00 89.38 278 PRO A C 1
ATOM 2190 O O . PRO A 1 278 ? 16.824 -9.035 -5.129 1.00 89.38 278 PRO A O 1
ATOM 2193 N N . ASP A 1 279 ? 15.350 -7.853 -6.336 1.00 90.19 279 ASP A N 1
ATOM 2194 C CA . ASP A 1 279 ? 14.297 -7.727 -5.313 1.00 90.19 279 ASP A CA 1
ATOM 2195 C C . ASP A 1 279 ? 14.744 -7.092 -3.975 1.00 90.19 279 ASP A C 1
ATOM 2197 O O . ASP A 1 279 ? 14.779 -7.750 -2.929 1.00 90.19 279 ASP A O 1
ATOM 2201 N N . PRO A 1 280 ? 14.988 -5.767 -3.956 1.00 89.19 280 PRO A N 1
ATOM 2202 C CA . PRO A 1 280 ? 15.406 -5.053 -2.750 1.00 89.19 280 PRO A CA 1
ATOM 2203 C C . PRO A 1 280 ? 14.446 -5.151 -1.551 1.00 89.19 280 PRO A C 1
ATOM 2205 O O . PRO A 1 280 ? 14.851 -4.885 -0.422 1.00 89.19 280 PRO A O 1
ATOM 2208 N N . ARG A 1 281 ? 13.186 -5.573 -1.729 1.00 89.88 281 ARG A N 1
ATOM 2209 C CA . ARG A 1 281 ? 12.259 -5.820 -0.600 1.00 89.88 281 ARG A CA 1
ATOM 2210 C C . ARG A 1 281 ? 12.722 -6.956 0.317 1.00 89.88 281 ARG A C 1
ATOM 2212 O O . ARG A 1 281 ? 12.301 -7.000 1.475 1.00 89.88 281 ARG A O 1
ATOM 2219 N N . ALA A 1 282 ? 13.543 -7.874 -0.196 1.00 88.75 282 ALA A N 1
ATOM 2220 C CA . ALA A 1 282 ? 14.115 -8.982 0.564 1.00 88.75 282 ALA A CA 1
ATOM 2221 C C . ALA A 1 282 ? 15.280 -8.550 1.476 1.00 88.75 282 ALA A C 1
ATOM 2223 O O . ALA A 1 282 ? 15.648 -9.289 2.396 1.00 88.75 282 ALA A O 1
ATOM 2224 N N . LEU A 1 283 ? 15.835 -7.351 1.259 1.00 84.69 283 LEU A N 1
ATOM 2225 C CA . LEU A 1 283 ? 16.915 -6.797 2.071 1.00 84.69 283 LEU A CA 1
ATOM 2226 C C . LEU A 1 283 ? 16.493 -6.639 3.537 1.00 84.69 283 LEU A C 1
ATOM 2228 O O . LEU A 1 283 ? 15.306 -6.602 3.875 1.00 84.69 283 LEU A O 1
ATOM 2232 N N . GLU A 1 284 ? 17.499 -6.568 4.409 1.00 82.56 284 GLU A N 1
ATOM 2233 C CA . GLU A 1 284 ? 17.330 -6.321 5.847 1.00 82.56 284 GLU A CA 1
ATOM 2234 C C . GLU A 1 284 ? 16.292 -7.257 6.499 1.00 82.56 284 GLU A C 1
ATOM 2236 O O . GLU A 1 284 ? 15.402 -6.836 7.237 1.00 82.56 284 GLU A O 1
ATOM 2241 N N . ASN A 1 285 ? 16.412 -8.561 6.216 1.00 84.94 285 ASN A N 1
ATOM 2242 C CA . ASN A 1 285 ? 15.507 -9.601 6.717 1.00 84.94 285 ASN A CA 1
ATOM 2243 C C . ASN A 1 285 ? 14.050 -9.398 6.250 1.00 84.94 285 ASN A C 1
ATOM 2245 O O . ASN A 1 285 ? 13.117 -9.399 7.056 1.00 84.94 285 ASN A O 1
ATOM 2249 N N . ASN A 1 286 ? 13.858 -9.266 4.931 1.00 87.88 286 ASN A N 1
ATOM 2250 C CA . ASN A 1 286 ? 12.548 -9.128 4.283 1.00 87.88 286 ASN A CA 1
ATOM 2251 C C . ASN A 1 286 ? 11.758 -7.895 4.742 1.00 87.88 286 ASN A C 1
ATOM 2253 O O . ASN A 1 286 ? 10.529 -7.948 4.860 1.00 87.88 286 ASN A O 1
ATOM 2257 N N . LEU A 1 287 ? 12.442 -6.783 5.021 1.00 86.19 287 LEU A N 1
ATOM 2258 C CA . LEU A 1 287 ? 11.824 -5.605 5.629 1.00 86.19 287 LEU A CA 1
ATOM 2259 C C . LEU A 1 287 ? 10.662 -5.052 4.792 1.00 86.19 287 LEU A C 1
ATOM 2261 O O . LEU A 1 287 ? 9.599 -4.756 5.340 1.00 86.19 287 LEU A O 1
ATOM 2265 N N . GLY A 1 288 ? 10.802 -5.036 3.462 1.00 89.25 288 GLY A N 1
ATOM 2266 C CA . GLY A 1 288 ? 9.737 -4.604 2.551 1.00 89.25 288 GLY A CA 1
ATOM 2267 C C . GLY A 1 288 ? 8.501 -5.513 2.571 1.00 89.25 288 GLY A C 1
ATOM 2268 O O . GLY A 1 288 ? 7.385 -5.054 2.326 1.00 89.25 288 GLY A O 1
ATOM 2269 N N . TYR A 1 289 ? 8.665 -6.794 2.918 1.00 93.31 289 TYR A N 1
ATOM 2270 C CA . TYR A 1 289 ? 7.564 -7.756 3.031 1.00 93.31 289 TYR A CA 1
ATOM 2271 C C . TYR A 1 289 ? 6.858 -7.722 4.392 1.00 93.31 289 TYR A C 1
ATOM 2273 O O . TYR A 1 289 ? 5.684 -8.093 4.476 1.00 93.31 289 TYR A O 1
ATOM 2281 N N . ARG A 1 290 ? 7.521 -7.214 5.438 1.00 93.94 290 ARG A N 1
ATOM 2282 C CA . ARG A 1 290 ? 6.966 -7.073 6.798 1.00 93.94 290 ARG A CA 1
ATOM 2283 C C . ARG A 1 290 ? 5.918 -5.962 6.915 1.00 93.94 290 ARG A C 1
ATOM 2285 O O . ARG A 1 290 ? 5.152 -5.949 7.875 1.00 93.94 290 ARG A O 1
ATOM 2292 N N . ILE A 1 291 ? 5.813 -5.078 5.921 1.00 95.00 291 ILE A N 1
ATOM 2293 C CA . ILE A 1 291 ? 4.815 -4.000 5.923 1.00 95.00 291 ILE A CA 1
ATOM 2294 C C . ILE A 1 291 ? 3.395 -4.544 5.710 1.00 95.00 291 ILE A C 1
ATOM 2296 O O . ILE A 1 291 ? 2.449 -4.041 6.306 1.00 95.00 291 ILE A O 1
ATOM 2300 N N . THR A 1 292 ? 3.224 -5.606 4.911 1.00 96.81 292 THR A N 1
ATOM 2301 C CA . THR A 1 292 ? 1.894 -6.216 4.710 1.00 96.81 292 THR A CA 1
ATOM 2302 C C . THR A 1 292 ? 1.267 -6.662 6.041 1.00 96.81 292 THR A C 1
ATOM 2304 O O . THR A 1 292 ? 0.188 -6.168 6.358 1.00 96.81 292 THR A O 1
ATOM 2307 N N . PRO A 1 293 ? 1.898 -7.532 6.858 1.00 97.06 293 PRO A N 1
ATOM 2308 C CA . PRO A 1 293 ? 1.319 -7.905 8.146 1.00 97.06 293 PRO A CA 1
ATOM 2309 C C . PRO A 1 293 ? 1.190 -6.722 9.114 1.00 97.06 293 PRO A C 1
ATOM 2311 O O . PRO A 1 293 ? 0.226 -6.691 9.867 1.00 97.06 293 PRO A O 1
ATOM 2314 N N . LEU A 1 294 ? 2.093 -5.732 9.070 1.00 97.25 294 LEU A N 1
ATOM 2315 C CA . LEU A 1 294 ? 1.965 -4.510 9.873 1.00 97.25 294 LEU A CA 1
ATOM 2316 C C . LEU A 1 294 ? 0.658 -3.757 9.572 1.00 97.25 294 LEU A C 1
ATOM 2318 O O . LEU A 1 294 ? -0.055 -3.369 10.493 1.00 97.25 294 LEU A O 1
ATOM 2322 N N . VAL A 1 295 ? 0.330 -3.581 8.289 1.00 97.69 295 VAL A N 1
ATOM 2323 C CA . VAL A 1 295 ? -0.916 -2.935 7.851 1.00 97.69 295 VAL A CA 1
ATOM 2324 C C . VAL A 1 295 ? -2.134 -3.743 8.294 1.00 97.69 295 VAL A C 1
ATOM 2326 O O . VAL A 1 295 ? -3.087 -3.170 8.813 1.00 97.69 295 VAL A O 1
ATOM 2329 N N . LEU A 1 296 ? -2.104 -5.069 8.133 1.00 98.06 296 LEU A N 1
ATOM 2330 C CA . LEU A 1 296 ? -3.202 -5.936 8.571 1.00 98.06 296 LEU A CA 1
ATOM 2331 C C . LEU A 1 296 ? -3.404 -5.884 10.098 1.00 98.06 296 LEU A C 1
ATOM 2333 O O . LEU A 1 296 ? -4.543 -5.815 10.560 1.00 98.06 296 LEU A O 1
ATOM 2337 N N . ASP A 1 297 ? -2.312 -5.845 10.871 1.00 96.75 297 ASP A N 1
ATOM 2338 C CA . ASP A 1 297 ? -2.348 -5.700 12.330 1.00 96.75 297 ASP A CA 1
ATOM 2339 C C . ASP A 1 297 ? -2.945 -4.347 12.744 1.00 96.75 297 ASP A C 1
ATOM 2341 O O . ASP A 1 297 ? -3.807 -4.304 13.622 1.00 96.75 297 ASP A O 1
ATOM 2345 N N . TYR A 1 298 ? -2.528 -3.254 12.091 1.00 96.44 298 TYR A N 1
ATOM 2346 C CA . TYR A 1 298 ? -3.078 -1.911 12.315 1.00 96.44 298 TYR A CA 1
ATOM 2347 C C . TYR A 1 298 ? -4.587 -1.868 12.066 1.00 96.44 298 TYR A C 1
ATOM 2349 O O . TYR A 1 298 ? -5.340 -1.356 12.892 1.00 96.44 298 TYR A O 1
ATOM 2357 N N . LEU A 1 299 ? -5.029 -2.469 10.962 1.00 96.69 299 LEU A N 1
ATOM 2358 C CA . LEU A 1 299 ? -6.436 -2.538 10.580 1.00 96.69 299 LEU A CA 1
ATOM 2359 C C . LEU A 1 299 ? -7.249 -3.517 11.436 1.00 96.69 299 LEU A C 1
ATOM 2361 O O . LEU A 1 299 ? -8.469 -3.552 11.292 1.00 96.69 299 LEU A O 1
ATOM 2365 N N . LYS A 1 300 ? -6.598 -4.309 12.302 1.00 95.50 300 LYS A N 1
ATOM 2366 C CA . LYS A 1 300 ? -7.214 -5.323 13.176 1.00 95.50 300 LYS A CA 1
ATOM 2367 C C . LYS A 1 300 ? -8.061 -6.344 12.409 1.00 95.50 300 LYS A C 1
ATOM 2369 O O . LYS A 1 300 ? -9.109 -6.770 12.891 1.00 95.50 300 LYS A O 1
ATOM 2374 N N . VAL A 1 301 ? -7.635 -6.708 11.201 1.00 96.69 301 VAL A N 1
ATOM 2375 C CA . VAL A 1 301 ? -8.388 -7.650 10.362 1.00 96.69 301 VAL A CA 1
ATOM 2376 C C . VAL A 1 301 ? -8.313 -9.077 10.909 1.00 96.69 301 VAL A C 1
ATOM 2378 O O . VAL A 1 301 ? -7.491 -9.399 11.772 1.00 96.69 301 VAL A O 1
ATOM 2381 N N . SER A 1 302 ? -9.148 -9.962 10.370 1.00 96.62 302 SER A N 1
ATOM 2382 C CA . SER A 1 302 ? -9.107 -11.388 10.692 1.00 96.62 302 SER A CA 1
ATOM 2383 C C . SER A 1 302 ? -7.715 -12.004 10.504 1.00 96.62 302 SER A C 1
ATOM 2385 O O . SER A 1 302 ? -7.038 -11.800 9.494 1.00 96.62 302 SER A O 1
ATOM 2387 N N . ARG A 1 303 ? -7.320 -12.852 11.460 1.00 97.19 303 ARG A N 1
ATOM 2388 C CA . ARG A 1 303 ? -6.083 -13.651 11.394 1.00 97.19 303 ARG A CA 1
ATOM 2389 C C . ARG A 1 303 ? -6.167 -14.807 10.397 1.00 97.19 303 ARG A C 1
ATOM 2391 O O . ARG A 1 303 ? -5.139 -15.393 10.067 1.00 97.19 303 ARG A O 1
ATOM 2398 N N . THR A 1 304 ? -7.361 -15.154 9.916 1.00 98.00 304 THR A N 1
ATOM 2399 C CA . THR A 1 304 ? -7.542 -16.204 8.905 1.00 98.00 304 THR A CA 1
ATOM 2400 C C . THR A 1 304 ? -7.617 -15.567 7.529 1.00 98.00 304 THR A C 1
ATOM 2402 O O . THR A 1 304 ? -8.578 -14.867 7.220 1.00 98.00 304 THR A O 1
ATOM 2405 N N . ILE A 1 305 ? -6.614 -15.817 6.689 1.00 97.94 305 ILE A N 1
ATOM 2406 C CA . ILE A 1 305 ? -6.470 -15.137 5.401 1.00 97.94 305 ILE A CA 1
ATOM 2407 C C . ILE A 1 305 ? -6.411 -16.127 4.239 1.00 97.94 305 ILE A C 1
ATOM 2409 O O . ILE A 1 305 ? -5.737 -17.156 4.284 1.00 97.94 305 ILE A O 1
ATOM 2413 N N . ILE A 1 306 ? -7.081 -15.771 3.152 1.00 98.12 306 ILE A N 1
ATOM 2414 C CA . ILE A 1 306 ? -6.944 -16.362 1.828 1.00 98.12 306 ILE A CA 1
ATOM 2415 C C . ILE A 1 306 ? -6.053 -15.414 1.025 1.00 98.12 306 ILE A C 1
ATOM 2417 O O . ILE A 1 306 ? -6.505 -14.387 0.520 1.00 98.12 306 ILE A O 1
ATOM 2421 N N . LEU A 1 307 ? -4.760 -15.725 0.945 1.00 97.81 307 LEU A N 1
ATOM 2422 C CA . LEU A 1 307 ? -3.780 -14.850 0.307 1.00 97.81 307 LEU A CA 1
ATOM 2423 C C . LEU A 1 307 ? -3.656 -15.164 -1.186 1.00 97.81 307 LEU A C 1
ATOM 2425 O O . LEU A 1 307 ? -3.201 -16.247 -1.565 1.00 97.81 307 LEU A O 1
ATOM 2429 N N . PHE A 1 308 ? -3.966 -14.175 -2.022 1.00 96.06 308 PHE A N 1
ATOM 2430 C CA . PHE A 1 308 ? -3.745 -14.211 -3.465 1.00 96.06 308 PHE A CA 1
ATOM 2431 C C . PHE A 1 308 ? -2.306 -13.781 -3.763 1.00 96.06 308 PHE A C 1
ATOM 2433 O O . PHE A 1 308 ? -1.984 -12.596 -3.893 1.00 96.06 308 PHE A O 1
ATOM 2440 N N . SER A 1 309 ? -1.394 -14.752 -3.799 1.00 92.06 309 SER A N 1
ATOM 2441 C CA . SER A 1 309 ? 0.028 -14.491 -4.025 1.00 92.06 309 SER A CA 1
ATOM 2442 C C . SER A 1 309 ? 0.757 -15.721 -4.550 1.00 92.06 309 SER A C 1
ATOM 2444 O O . SER A 1 309 ? 0.544 -16.856 -4.108 1.00 92.06 309 SER A O 1
ATOM 2446 N N . ASN A 1 310 ? 1.707 -15.470 -5.449 1.00 86.94 310 ASN A N 1
ATOM 2447 C CA . ASN A 1 310 ? 2.695 -16.468 -5.845 1.00 86.94 310 ASN A CA 1
ATOM 2448 C C . ASN A 1 310 ? 4.015 -16.344 -5.075 1.00 86.94 310 ASN A C 1
ATOM 2450 O O . ASN A 1 310 ? 4.789 -17.291 -5.093 1.00 86.94 310 ASN A O 1
ATOM 2454 N N . ASN A 1 311 ? 4.241 -15.225 -4.384 1.00 88.38 311 ASN A N 1
ATOM 2455 C CA . ASN A 1 311 ? 5.477 -14.931 -3.666 1.00 88.38 311 ASN A CA 1
ATOM 2456 C C . ASN A 1 311 ? 5.441 -15.548 -2.255 1.00 88.38 311 ASN A C 1
ATOM 2458 O O . ASN A 1 311 ? 4.578 -15.198 -1.440 1.00 88.38 311 ASN A O 1
ATOM 2462 N N . TYR A 1 312 ? 6.385 -16.453 -1.977 1.00 90.19 312 TYR A N 1
ATOM 2463 C CA . TYR A 1 312 ? 6.501 -17.152 -0.696 1.00 90.19 312 TYR A CA 1
ATOM 2464 C C . TYR A 1 312 ? 7.060 -16.287 0.438 1.00 90.19 312 TYR A C 1
ATOM 2466 O O . TYR A 1 312 ? 6.730 -16.553 1.591 1.00 90.19 312 TYR A O 1
ATOM 2474 N N . ALA A 1 313 ? 7.843 -15.241 0.158 1.00 91.38 313 ALA A N 1
ATOM 2475 C CA . ALA A 1 313 ? 8.304 -14.311 1.190 1.00 91.38 313 ALA A CA 1
ATOM 2476 C C . ALA A 1 313 ? 7.117 -13.603 1.861 1.00 91.38 313 ALA A C 1
ATOM 2478 O O . ALA A 1 313 ? 7.031 -13.591 3.086 1.00 91.38 313 ALA A O 1
ATOM 2479 N N . LYS A 1 314 ? 6.127 -13.151 1.075 1.00 93.62 314 LYS A N 1
ATOM 2480 C CA . LYS A 1 314 ? 4.868 -12.591 1.608 1.00 93.62 314 LYS A CA 1
ATOM 2481 C C . LYS A 1 314 ? 4.149 -13.569 2.545 1.00 93.62 314 LYS A C 1
ATOM 2483 O O . LYS A 1 314 ? 3.686 -13.173 3.608 1.00 93.62 314 LYS A O 1
ATOM 2488 N N . ILE A 1 315 ? 4.072 -14.845 2.155 1.00 94.88 315 ILE A N 1
ATOM 2489 C CA . ILE A 1 315 ? 3.427 -15.900 2.955 1.00 94.88 315 ILE A CA 1
ATOM 2490 C C . ILE A 1 315 ? 4.178 -16.106 4.273 1.00 94.88 315 ILE A C 1
ATOM 2492 O O . ILE A 1 315 ? 3.551 -16.125 5.329 1.00 94.88 315 ILE A O 1
ATOM 2496 N N . ARG A 1 316 ? 5.511 -16.219 4.217 1.00 95.06 316 ARG A N 1
ATOM 2497 C CA . ARG A 1 316 ? 6.354 -16.431 5.399 1.00 95.06 316 ARG A CA 1
ATOM 2498 C C . ARG A 1 316 ? 6.231 -15.288 6.401 1.00 95.06 316 ARG A C 1
ATOM 2500 O O . ARG A 1 316 ? 6.076 -15.559 7.585 1.00 95.06 316 ARG A O 1
ATOM 2507 N N . GLU A 1 317 ? 6.260 -14.033 5.952 1.00 96.12 317 GLU A N 1
ATOM 2508 C CA . GLU A 1 317 ? 6.133 -12.886 6.864 1.00 96.12 317 GLU A CA 1
ATOM 2509 C C . GLU A 1 317 ? 4.752 -12.810 7.530 1.00 96.12 317 GLU A C 1
ATOM 2511 O O . GLU A 1 317 ? 4.659 -12.436 8.695 1.00 96.12 317 GLU A O 1
ATOM 2516 N N . LEU A 1 318 ? 3.685 -13.232 6.844 1.00 97.19 318 LEU A N 1
ATOM 2517 C CA . LEU A 1 318 ? 2.355 -13.357 7.452 1.00 97.19 318 LEU A CA 1
ATOM 2518 C C . LEU A 1 318 ? 2.312 -14.490 8.489 1.00 97.19 318 LEU A C 1
ATOM 2520 O O . LEU A 1 318 ? 1.818 -14.294 9.596 1.00 97.19 318 LEU A O 1
ATOM 2524 N N . GLN A 1 319 ? 2.883 -15.654 8.174 1.00 96.69 319 GLN A N 1
ATOM 2525 C CA . GLN A 1 319 ? 2.936 -16.794 9.099 1.00 96.69 319 GLN A CA 1
ATOM 2526 C C . GLN A 1 319 ? 3.769 -16.502 10.355 1.00 96.69 319 GLN A C 1
ATOM 2528 O O . GLN A 1 319 ? 3.384 -16.915 11.441 1.00 96.69 319 GLN A O 1
ATOM 2533 N N . LYS A 1 320 ? 4.865 -15.738 10.236 1.00 95.81 320 LYS A N 1
ATOM 2534 C CA . LYS A 1 320 ? 5.660 -15.252 11.383 1.00 95.81 320 LYS A CA 1
ATOM 2535 C C . LYS A 1 320 ? 4.874 -14.336 12.330 1.00 95.81 320 LYS A C 1
ATOM 2537 O O . LYS A 1 320 ? 5.339 -14.070 13.431 1.00 95.81 320 LYS A O 1
ATOM 2542 N N . LYS A 1 321 ? 3.729 -13.815 11.886 1.00 95.12 321 LYS A N 1
ATOM 2543 C CA . LYS A 1 321 ? 2.814 -12.951 12.647 1.00 95.12 321 LYS A CA 1
ATOM 2544 C C . LYS A 1 321 ? 1.513 -13.675 13.002 1.00 95.12 321 LYS A C 1
ATOM 2546 O O . LYS A 1 321 ? 0.464 -13.043 13.135 1.00 95.12 321 LYS A O 1
ATOM 2551 N N . ASP A 1 322 ? 1.587 -15.003 13.077 1.00 96.00 322 ASP A N 1
ATOM 2552 C CA . ASP A 1 322 ? 0.510 -15.905 13.485 1.00 96.00 322 ASP A CA 1
ATOM 2553 C C . ASP A 1 322 ? -0.761 -15.820 12.621 1.00 96.00 322 ASP A C 1
ATOM 2555 O O . ASP A 1 322 ? -1.852 -16.200 13.050 1.00 96.00 322 ASP A O 1
ATOM 2559 N N . TYR A 1 323 ? -0.647 -15.346 11.373 1.00 97.94 323 TYR A N 1
ATOM 2560 C CA . TYR A 1 323 ? -1.749 -15.446 10.419 1.00 97.94 323 TYR A CA 1
ATOM 2561 C C . TYR A 1 323 ? -1.897 -16.889 9.922 1.00 97.94 323 TYR A C 1
ATOM 2563 O O . TYR A 1 323 ? -0.941 -17.524 9.467 1.00 97.94 323 TYR A O 1
ATOM 2571 N N . CYS A 1 324 ? -3.132 -17.389 9.922 1.00 97.88 324 CYS A N 1
ATOM 2572 C CA . CYS A 1 324 ? -3.497 -18.645 9.280 1.00 97.88 324 CYS A CA 1
ATOM 2573 C C . CYS A 1 324 ? -3.689 -18.399 7.777 1.00 97.88 324 CYS A C 1
ATOM 2575 O O . CYS A 1 324 ? -4.715 -17.866 7.349 1.00 97.88 324 CYS A O 1
ATOM 2577 N N . VAL A 1 325 ? -2.679 -18.749 6.974 1.00 98.00 325 VAL A N 1
ATOM 2578 C CA . VAL A 1 325 ? -2.630 -18.423 5.541 1.00 98.00 325 VAL A CA 1
ATOM 2579 C C . VAL A 1 325 ? -3.048 -19.604 4.667 1.00 98.00 325 VAL A C 1
ATOM 2581 O O . VAL A 1 325 ? -2.305 -20.574 4.517 1.00 98.00 325 VAL A O 1
ATOM 2584 N N . LYS A 1 326 ? -4.184 -19.477 3.977 1.00 97.50 326 LYS A N 1
ATOM 2585 C CA . LYS A 1 326 ? -4.533 -20.309 2.820 1.00 97.50 326 LYS A CA 1
ATOM 2586 C C . LYS A 1 326 ? -4.074 -19.613 1.541 1.00 97.50 326 LYS A C 1
ATOM 2588 O O . LYS A 1 326 ? -4.641 -18.606 1.130 1.00 97.50 326 LYS A O 1
ATOM 2593 N N . ARG A 1 327 ? -3.044 -20.147 0.886 1.00 95.50 327 ARG A N 1
ATOM 2594 C CA . ARG A 1 327 ? -2.546 -19.594 -0.382 1.00 95.50 327 ARG A CA 1
ATOM 2595 C C . ARG A 1 327 ? -3.482 -19.940 -1.539 1.00 95.50 327 ARG A C 1
ATOM 2597 O O . ARG A 1 327 ? -3.791 -21.109 -1.758 1.00 95.50 327 ARG A O 1
ATOM 2604 N N . VAL A 1 328 ? -3.804 -18.939 -2.350 1.00 94.88 328 VAL A N 1
ATOM 2605 C CA . VAL A 1 328 ? -4.360 -19.101 -3.695 1.00 94.88 328 VAL A CA 1
ATOM 2606 C C . VAL A 1 328 ? -3.328 -18.586 -4.693 1.00 94.88 328 VAL A C 1
ATOM 2608 O O . VAL A 1 328 ? -2.897 -17.433 -4.623 1.00 94.88 328 VAL A O 1
ATOM 2611 N N . LYS A 1 329 ? -2.891 -19.459 -5.610 1.00 89.44 329 LYS A N 1
ATOM 2612 C CA . LYS A 1 329 ? -2.041 -19.036 -6.728 1.00 89.44 329 LYS A CA 1
ATOM 2613 C C . LYS A 1 329 ? -2.849 -18.099 -7.613 1.00 89.44 329 LYS A C 1
ATOM 2615 O O . LYS A 1 329 ? -3.980 -18.413 -7.972 1.00 89.44 329 LYS A O 1
ATOM 2620 N N . HIS A 1 330 ? -2.259 -16.969 -7.971 1.00 83.94 330 HIS A N 1
ATOM 2621 C CA . HIS A 1 330 ? -2.960 -15.921 -8.700 1.00 83.94 330 HIS A CA 1
ATOM 2622 C C . HIS A 1 330 ? -2.177 -15.540 -9.943 1.00 83.94 330 HIS A C 1
ATOM 2624 O O . HIS A 1 330 ? -1.076 -15.000 -9.859 1.00 83.94 330 HIS A O 1
ATOM 2630 N N . LEU A 1 331 ? -2.723 -15.858 -11.106 1.00 74.75 331 LEU A N 1
ATOM 2631 C CA . LEU A 1 331 ? -2.095 -15.588 -12.391 1.00 74.75 331 LEU A CA 1
ATOM 2632 C C . LEU A 1 331 ? -2.968 -14.586 -13.140 1.00 74.75 331 LEU A C 1
ATOM 2634 O O . LEU A 1 331 ? -4.168 -14.801 -13.284 1.00 74.75 331 LEU A O 1
ATOM 2638 N N . GLY A 1 332 ? -2.371 -13.479 -13.578 1.00 76.50 332 GLY A N 1
ATOM 2639 C CA . GLY A 1 332 ? -3.007 -12.564 -14.520 1.00 76.50 332 GLY A CA 1
ATOM 2640 C C . GLY A 1 332 ? -2.637 -12.927 -15.957 1.00 76.50 332 GLY A C 1
ATOM 2641 O O . GLY A 1 332 ? -1.677 -13.669 -16.184 1.00 76.50 332 GLY A O 1
ATOM 2642 N N . ALA A 1 333 ? -3.385 -12.386 -16.917 1.00 77.81 333 ALA A N 1
ATOM 2643 C CA . ALA A 1 333 ? -3.107 -12.572 -18.338 1.00 77.81 333 ALA A CA 1
ATOM 2644 C C . ALA A 1 333 ? -1.718 -12.021 -18.708 1.00 77.81 333 ALA A C 1
ATOM 2646 O O . ALA A 1 333 ? -1.332 -10.951 -18.247 1.00 77.81 333 ALA A O 1
ATOM 2647 N N . VAL A 1 334 ? -0.981 -12.750 -19.544 1.00 76.00 334 VAL A N 1
ATOM 2648 C CA . VAL A 1 334 ? 0.296 -12.327 -20.142 1.00 76.00 334 VAL A CA 1
ATOM 2649 C C . VAL A 1 334 ? 0.302 -12.703 -21.619 1.00 76.00 334 VAL A C 1
ATOM 2651 O O . VAL A 1 334 ? -0.371 -13.656 -22.016 1.00 76.00 334 VAL A O 1
ATOM 2654 N N . ASN A 1 335 ? 1.070 -11.979 -22.432 1.00 80.00 335 ASN A N 1
ATOM 2655 C CA . ASN A 1 335 ? 1.397 -12.428 -23.786 1.00 80.00 335 ASN A CA 1
ATOM 2656 C C . ASN A 1 335 ? 2.666 -13.303 -23.778 1.00 80.00 335 ASN A C 1
ATOM 2658 O O . ASN A 1 335 ? 3.195 -13.628 -22.717 1.00 80.00 335 ASN A O 1
ATOM 2662 N N . GLN A 1 336 ? 3.183 -13.676 -24.953 1.00 81.94 336 GLN A N 1
ATOM 2663 C CA . GLN A 1 336 ? 4.405 -14.489 -25.050 1.00 81.94 336 GLN A CA 1
ATOM 2664 C C . GLN A 1 336 ? 5.622 -13.829 -24.380 1.00 81.94 336 GLN A C 1
ATOM 2666 O O . GLN A 1 336 ? 6.382 -14.509 -23.701 1.00 81.94 336 GLN A O 1
ATOM 2671 N N . ALA A 1 337 ? 5.789 -12.509 -24.508 1.00 75.31 337 ALA A N 1
ATOM 2672 C CA . ALA A 1 337 ? 6.872 -11.789 -23.839 1.00 75.31 337 ALA A CA 1
ATOM 2673 C C . ALA A 1 337 ? 6.678 -11.756 -22.315 1.00 75.31 337 ALA A C 1
ATOM 2675 O O . ALA A 1 337 ? 7.643 -11.892 -21.567 1.00 75.31 337 ALA A O 1
ATOM 2676 N N . GLY A 1 338 ? 5.436 -11.628 -21.844 1.00 80.94 338 GLY A N 1
ATOM 2677 C CA . GLY A 1 338 ? 5.143 -11.705 -20.417 1.00 80.94 338 GLY A CA 1
ATOM 2678 C C . GLY A 1 338 ? 5.207 -13.110 -19.829 1.00 80.94 338 GLY A C 1
ATOM 2679 O O . GLY A 1 338 ? 5.413 -13.248 -18.628 1.00 80.94 338 GLY A O 1
ATOM 2680 N N . ALA A 1 339 ? 5.101 -14.156 -20.651 1.00 82.31 339 ALA A N 1
ATOM 2681 C CA . ALA A 1 339 ? 5.373 -15.523 -20.222 1.00 82.31 339 ALA A CA 1
ATOM 2682 C C . ALA A 1 339 ? 6.853 -15.701 -19.848 1.00 82.31 339 ALA A C 1
ATOM 2684 O O . ALA A 1 339 ? 7.138 -16.298 -18.814 1.00 82.31 339 ALA A O 1
ATOM 2685 N N . VAL A 1 340 ? 7.772 -15.104 -20.622 1.00 82.56 340 VAL A N 1
ATOM 2686 C CA . VAL A 1 340 ? 9.211 -15.082 -20.299 1.00 82.56 340 VAL A CA 1
ATOM 2687 C C . VAL A 1 340 ? 9.459 -14.352 -18.980 1.00 82.56 340 VAL A C 1
ATOM 2689 O O . VAL A 1 340 ? 10.158 -14.869 -18.115 1.00 82.56 340 VAL A O 1
ATOM 2692 N N . GLU A 1 341 ? 8.849 -13.178 -18.787 1.00 81.50 341 GLU A N 1
ATOM 2693 C CA . GLU A 1 341 ? 8.982 -12.434 -17.528 1.00 81.50 341 GLU A CA 1
ATOM 2694 C C . GLU A 1 341 ? 8.403 -13.224 -16.341 1.00 81.50 341 GLU A C 1
ATOM 2696 O O . GLU A 1 341 ? 8.997 -13.273 -15.268 1.00 81.50 341 GLU A O 1
ATOM 2701 N N . ALA A 1 342 ? 7.250 -13.874 -16.518 1.00 79.12 342 ALA A N 1
ATOM 2702 C CA . ALA A 1 342 ? 6.627 -14.689 -15.480 1.00 79.12 342 ALA A CA 1
ATOM 2703 C C . ALA A 1 342 ? 7.480 -15.912 -15.103 1.00 79.12 342 ALA A C 1
ATOM 2705 O O . ALA A 1 342 ? 7.565 -16.244 -13.918 1.00 79.12 342 ALA A O 1
ATOM 2706 N N . GLU A 1 343 ? 8.115 -16.556 -16.085 1.00 82.19 343 GLU A N 1
ATOM 2707 C CA . GLU A 1 343 ? 9.061 -17.651 -15.868 1.00 82.19 343 GLU A CA 1
ATOM 2708 C C . GLU A 1 343 ? 10.291 -17.165 -15.097 1.00 82.19 343 GLU A C 1
ATOM 2710 O O . GLU A 1 343 ? 10.561 -17.689 -14.018 1.00 82.19 343 GLU A O 1
ATOM 2715 N N . GLN A 1 344 ? 10.951 -16.100 -15.568 1.00 82.81 344 GLN A N 1
ATOM 2716 C CA . GLN A 1 344 ? 12.107 -15.500 -14.890 1.00 82.81 344 GLN A CA 1
ATOM 2717 C C . GLN A 1 344 ? 11.767 -15.073 -13.459 1.00 82.81 344 GLN A C 1
ATOM 2719 O O . GLN A 1 344 ? 12.507 -15.376 -12.528 1.00 82.81 344 GLN A O 1
ATOM 2724 N N . ARG A 1 345 ? 10.598 -14.457 -13.238 1.00 77.62 345 ARG A N 1
ATOM 2725 C CA . ARG A 1 345 ? 10.115 -14.125 -11.888 1.00 77.62 345 ARG A CA 1
ATOM 2726 C C . ARG A 1 345 ? 9.988 -15.354 -10.993 1.00 77.62 345 ARG A C 1
ATOM 2728 O O . ARG A 1 345 ? 10.289 -15.277 -9.806 1.00 77.62 345 ARG A O 1
ATOM 2735 N N . GLY A 1 346 ? 9.512 -16.465 -11.548 1.00 75.31 346 GLY A N 1
ATOM 2736 C CA . GLY A 1 346 ? 9.351 -17.724 -10.830 1.00 75.31 346 GLY A CA 1
ATOM 2737 C C . GLY A 1 346 ? 10.669 -18.440 -10.536 1.00 75.31 346 GLY A C 1
ATOM 2738 O O . GLY A 1 346 ? 10.750 -19.120 -9.519 1.00 75.31 346 GLY A O 1
ATOM 2739 N N . THR A 1 347 ? 11.683 -18.299 -11.392 1.00 79.06 347 THR A N 1
ATOM 2740 C CA . THR A 1 347 ? 12.981 -18.974 -11.229 1.00 79.06 347 THR A CA 1
ATOM 2741 C C . THR A 1 347 ? 14.009 -18.143 -10.467 1.00 79.06 347 THR A C 1
ATOM 2743 O O . THR A 1 347 ? 14.803 -18.705 -9.723 1.00 79.06 347 THR A O 1
ATOM 2746 N N . GLU A 1 348 ? 14.021 -16.822 -10.654 1.00 80.75 348 GLU A N 1
ATOM 2747 C CA . GLU A 1 348 ? 15.047 -15.925 -10.098 1.00 80.75 348 GLU A CA 1
ATOM 2748 C C . GLU A 1 348 ? 14.665 -15.355 -8.726 1.00 80.75 348 GLU A C 1
ATOM 2750 O O . GLU A 1 348 ? 15.543 -14.988 -7.952 1.00 80.75 348 GLU A O 1
ATOM 2755 N N . PHE A 1 349 ? 13.365 -15.291 -8.412 1.00 75.81 349 PHE A N 1
ATOM 2756 C CA . PHE A 1 349 ? 12.842 -14.646 -7.197 1.00 75.81 349 PHE A CA 1
ATOM 2757 C C . PHE A 1 349 ? 11.869 -15.536 -6.393 1.00 75.81 349 PHE A C 1
ATOM 2759 O O . PHE A 1 349 ? 11.255 -15.064 -5.430 1.00 75.81 349 PHE A O 1
ATOM 2766 N N . GLY A 1 350 ? 11.656 -16.785 -6.834 1.00 57.53 350 GLY A N 1
ATOM 2767 C CA . GLY A 1 350 ? 10.598 -17.702 -6.377 1.00 57.53 350 GLY A CA 1
ATOM 2768 C C . GLY A 1 350 ? 10.929 -18.552 -5.159 1.00 57.53 350 GLY A C 1
ATOM 2769 O O . GLY A 1 350 ? 12.068 -19.054 -5.074 1.00 57.53 350 GLY A O 1
#

pLDDT: mean 88.9, std 9.88, range [41.19, 98.5]